Protein AF-A0AAE3FU45-F1 (afdb_monomer_lite)

Radius of gyration: 19.38 Å; chains: 1; bounding box: 46×37×60 Å

InterPro domains:
  IPR023170 Helix-hairpin-helix, base-excision DNA repair, C-terminal [G3DSA:1.10.1670.10] (184-280)

Foldseek 3Di:
DDPDPCLCLVLLVVLVVCCVVCHDPSVPFADQQVVLCVVVVDAAQLLLLLLQLLLLLQAQAPVPSHGAAQDDCLHSSNVSSVCCVPVVLLSFLCSCPVVVCLVVLQVVQVVRPRHHNCSSVLSNQQSVQCCVPPVSGVQSCQQDQDAPDPPDPGSHLALVSSLRSCCVGSRRSCVDLQSVLVSNVSCCPHHHNHPPLLVRFARDAPLLQQLVQVNDDPPDRADRPDPVSSVVSRVVLSVSCVVNVHRRNVSNGSSSRLSVCVVVCSVVVSVVSSVVVVVD

Organism: NCBI:txid2917711

Sequence (280 aa):
MIEDPSELDFLLPEIMEDYNAGAEFFSTHVLPEYVILEDLQLQGRDLALFLTFTCVTNHIHDGTQDSKKTDGPNGLWRICANLWKQHRWTFLPEKLVDEDRKDELVELFGSLELMDHRDPDWWYRNAQTLGTKWDGDPRNLLEAPMIESDTVDDPSYDAPAIEKAVQSNDFPALGGEKIRPLWLRLMHEEVHELRRIEEVHIPVDFHIVGMTNRLHSNGKQFSQYDADDKETLRTFWQLLCQRNELVPVQVDKPLWLLNKYWEDGGRVYVAKKLGDLRKR

pLDDT: mean 93.7, std 7.14, range [60.75, 98.81]

Secondary structure (DSSP, 8-state):
--SSTHHHHHHHHHHHHHHHTT-GGGGG---HHHHHHHHH---HHHHHHHHHHHHHT-SB-TTTSSBPP-SSTTSHHHHHHHHHHH-GGGG-HHHHTTTT-HHHHHHHHHT-TT--TTHHHHHHHHHHHHHHHHTT-HHHHHHS---S-TT-S--TTBHHHHHHHHHTS--TTTTSTTHHHHHHHHHHHHT-PPBTGGGSPP---HHHHHHHHHH--SS----TT-HHHHHHHHHHHHHHHHHTT--HHHHHHHHHHHHHTIIIIIHHHHHHHHHHHTT-

Structure (mmCIF, N/CA/C/O backbone):
data_AF-A0AAE3FU45-F1
#
_entry.id   AF-A0AAE3FU45-F1
#
loop_
_atom_site.group_PDB
_atom_site.id
_atom_site.type_symbol
_atom_site.label_atom_id
_atom_site.label_alt_id
_atom_site.label_comp_id
_atom_site.label_asym_id
_atom_site.label_entity_id
_atom_site.label_seq_id
_atom_site.pdbx_PDB_ins_code
_atom_site.Cartn_x
_atom_site.Cartn_y
_atom_site.Cartn_z
_atom_site.occupancy
_atom_site.B_iso_or_equiv
_atom_site.auth_seq_id
_atom_site.auth_comp_id
_atom_site.auth_asym_id
_atom_site.auth_atom_id
_atom_site.pdbx_PDB_model_num
ATOM 1 N N . MET A 1 1 ? 21.422 2.283 -16.695 1.00 76.12 1 MET A N 1
ATOM 2 C CA . MET A 1 1 ? 20.899 1.520 -17.858 1.00 76.12 1 MET A CA 1
ATOM 3 C C . MET A 1 1 ? 19.845 2.400 -18.523 1.00 76.12 1 MET A C 1
ATOM 5 O O . MET A 1 1 ? 19.608 3.453 -17.957 1.00 76.12 1 MET A O 1
ATOM 9 N N . ILE A 1 2 ? 19.309 2.038 -19.693 1.00 79.69 2 ILE A N 1
ATOM 10 C CA . ILE A 1 2 ? 18.613 2.921 -20.661 1.00 79.69 2 ILE A CA 1
ATOM 11 C C . ILE A 1 2 ? 19.552 3.941 -21.315 1.00 79.69 2 ILE A C 1
ATOM 13 O O . ILE A 1 2 ? 20.249 4.658 -20.619 1.00 79.69 2 ILE A O 1
ATOM 17 N N . GLU A 1 3 ? 19.628 3.997 -22.638 1.00 80.75 3 GLU A N 1
ATOM 18 C CA . GLU A 1 3 ? 20.455 4.966 -23.390 1.00 80.75 3 GLU A CA 1
ATOM 19 C C . GLU A 1 3 ? 19.608 6.059 -24.044 1.00 80.75 3 GLU A C 1
ATOM 21 O O . GLU A 1 3 ? 20.058 7.195 -24.181 1.00 80.75 3 GLU A O 1
ATOM 26 N N . ASP A 1 4 ? 18.363 5.726 -24.374 1.00 82.25 4 ASP A N 1
ATOM 27 C CA . ASP A 1 4 ? 17.370 6.630 -24.938 1.00 82.25 4 ASP A CA 1
ATOM 28 C C . ASP A 1 4 ? 16.106 6.578 -24.060 1.00 82.25 4 ASP A C 1
ATOM 30 O O . ASP A 1 4 ? 15.614 5.482 -23.789 1.00 82.25 4 ASP A O 1
ATOM 34 N N . PRO A 1 5 ? 15.556 7.719 -23.597 1.00 80.69 5 PRO A N 1
ATOM 35 C CA . PRO A 1 5 ? 14.320 7.747 -22.812 1.00 80.69 5 PRO A CA 1
ATOM 36 C C . PRO A 1 5 ? 13.149 6.963 -23.424 1.00 80.69 5 PRO A C 1
ATOM 38 O O . PRO A 1 5 ? 12.315 6.460 -22.674 1.00 80.69 5 PRO A O 1
ATOM 41 N N . SER A 1 6 ? 13.093 6.832 -24.753 1.00 86.38 6 SER A N 1
ATOM 42 C CA . SER A 1 6 ? 12.080 6.034 -25.454 1.00 86.38 6 SER A CA 1
ATOM 43 C C . SER A 1 6 ? 12.206 4.529 -25.207 1.00 86.38 6 SER A C 1
ATOM 45 O O . SER A 1 6 ? 11.209 3.822 -25.301 1.00 86.38 6 SER A O 1
ATOM 47 N N . GLU A 1 7 ? 13.374 4.012 -24.807 1.00 91.75 7 GLU A N 1
ATOM 48 C CA . GLU A 1 7 ? 13.503 2.593 -24.442 1.00 91.75 7 GLU A CA 1
ATOM 49 C C . GLU A 1 7 ? 12.615 2.247 -23.246 1.00 91.75 7 GLU A C 1
ATOM 51 O O . GLU A 1 7 ? 12.134 1.121 -23.150 1.00 91.75 7 GLU A O 1
ATOM 56 N N . LEU A 1 8 ? 12.365 3.208 -22.348 1.00 91.06 8 LEU A N 1
ATOM 57 C CA . LEU A 1 8 ? 11.487 2.988 -21.206 1.00 91.06 8 LEU A CA 1
ATOM 58 C C . LEU A 1 8 ? 10.022 2.810 -21.628 1.00 91.06 8 LEU A C 1
ATOM 60 O O . LEU A 1 8 ? 9.309 2.039 -20.991 1.00 91.06 8 LEU A O 1
ATOM 64 N N . ASP A 1 9 ? 9.597 3.471 -22.709 1.00 91.31 9 ASP A N 1
ATOM 65 C CA . ASP A 1 9 ? 8.241 3.333 -23.256 1.00 91.31 9 ASP A CA 1
ATOM 66 C C . ASP A 1 9 ? 7.974 1.941 -23.809 1.00 91.31 9 ASP A C 1
ATOM 68 O O . ASP A 1 9 ? 6.857 1.453 -23.730 1.00 91.31 9 ASP A O 1
ATOM 72 N N . PHE A 1 10 ? 8.996 1.266 -24.329 1.00 93.06 10 PHE A N 1
ATOM 73 C CA . PHE A 1 10 ? 8.844 -0.111 -24.793 1.00 93.06 10 PHE A CA 1
ATOM 74 C C . PHE A 1 10 ? 9.098 -1.127 -23.684 1.00 93.06 10 PHE A C 1
ATOM 76 O O . PHE A 1 10 ? 8.428 -2.156 -23.614 1.00 93.06 10 PHE A O 1
ATOM 83 N N . LEU A 1 11 ? 10.056 -0.840 -22.802 1.00 95.31 11 LEU A N 1
ATOM 84 C CA . LEU A 1 11 ? 10.421 -1.739 -21.717 1.00 95.31 11 LEU A CA 1
ATOM 85 C C . LEU A 1 11 ? 9.279 -1.897 -20.713 1.00 95.31 11 LEU A C 1
ATOM 87 O O . LEU A 1 11 ? 9.025 -3.009 -20.258 1.00 95.31 11 LEU A O 1
ATOM 91 N N . LEU A 1 12 ? 8.610 -0.805 -20.337 1.00 95.62 12 LEU A N 1
ATOM 92 C CA . LEU A 1 12 ? 7.619 -0.851 -19.268 1.00 95.62 12 LEU A CA 1
ATOM 93 C C . LEU A 1 12 ? 6.399 -1.733 -19.612 1.00 95.62 12 LEU A C 1
ATOM 95 O O . LEU A 1 12 ? 6.061 -2.575 -18.778 1.00 95.62 12 LEU A O 1
ATOM 99 N N . PRO A 1 13 ? 5.779 -1.636 -20.807 1.00 96.69 13 PRO A N 1
ATOM 100 C CA . PRO A 1 13 ? 4.730 -2.566 -21.221 1.00 96.69 13 PRO A CA 1
ATOM 101 C C . PRO A 1 13 ? 5.179 -4.031 -21.230 1.00 96.69 13 PRO A C 1
ATOM 103 O O . PRO A 1 13 ? 4.451 -4.873 -20.716 1.00 96.69 13 PRO A O 1
ATOM 106 N N . GLU A 1 14 ? 6.385 -4.344 -21.724 1.00 96.94 14 GLU A N 1
ATOM 107 C CA . GLU A 1 14 ? 6.901 -5.726 -21.709 1.00 96.94 14 GLU A CA 1
ATOM 108 C C . GLU A 1 14 ? 7.108 -6.247 -20.277 1.00 96.94 14 GLU A C 1
ATOM 110 O O . GLU A 1 14 ? 6.827 -7.408 -19.986 1.00 96.94 14 GLU A O 1
ATOM 115 N N . ILE A 1 15 ? 7.567 -5.390 -19.356 1.00 97.69 15 ILE A N 1
ATOM 116 C CA . ILE A 1 15 ? 7.674 -5.734 -17.931 1.00 97.69 15 ILE A CA 1
ATOM 117 C C . ILE A 1 15 ? 6.299 -6.044 -17.338 1.00 97.69 15 ILE A C 1
ATOM 119 O O . ILE A 1 15 ? 6.163 -7.019 -16.598 1.00 97.69 15 ILE A O 1
ATOM 123 N N . MET A 1 16 ? 5.300 -5.216 -17.639 1.00 97.88 16 MET A N 1
ATOM 124 C CA . MET A 1 16 ? 3.939 -5.403 -17.141 1.00 97.88 16 MET A CA 1
ATOM 125 C C . MET A 1 16 ? 3.286 -6.660 -17.718 1.00 97.88 16 MET A C 1
ATOM 127 O O . MET A 1 16 ? 2.628 -7.388 -16.977 1.00 97.88 16 MET A O 1
ATOM 131 N N . GLU A 1 17 ? 3.486 -6.944 -19.005 1.00 97.56 17 GLU A N 1
ATOM 132 C CA . GLU A 1 17 ? 2.984 -8.156 -19.658 1.00 97.56 17 GLU A CA 1
ATOM 133 C C . GLU A 1 17 ? 3.555 -9.416 -18.995 1.00 97.56 17 GLU A C 1
ATOM 135 O O . GLU A 1 17 ? 2.790 -10.276 -18.554 1.00 97.56 17 GLU A O 1
ATOM 140 N N . ASP A 1 18 ? 4.879 -9.491 -18.832 1.00 97.94 18 ASP A N 1
ATOM 141 C CA . ASP A 1 18 ? 5.531 -10.629 -18.178 1.00 97.94 18 ASP A CA 1
ATOM 142 C C . ASP A 1 18 ? 5.089 -10.783 -16.716 1.00 97.94 18 ASP A C 1
ATOM 144 O O . ASP A 1 18 ? 4.888 -11.906 -16.246 1.00 97.94 18 ASP A O 1
ATOM 148 N N . TYR A 1 19 ? 4.926 -9.672 -15.988 1.00 98.00 19 TYR A N 1
ATOM 149 C CA . TYR A 1 19 ? 4.458 -9.690 -14.603 1.00 98.00 19 TYR A CA 1
ATOM 150 C C . TYR A 1 19 ? 3.037 -10.248 -14.496 1.00 98.00 19 TYR A C 1
ATOM 152 O O . TYR A 1 19 ? 2.796 -11.172 -13.720 1.00 98.00 19 TYR A O 1
ATOM 160 N N . ASN A 1 20 ? 2.114 -9.743 -15.317 1.00 96.19 20 ASN A N 1
ATOM 161 C CA . ASN A 1 20 ? 0.720 -10.186 -15.330 1.00 96.19 20 ASN A CA 1
ATOM 162 C C . ASN A 1 20 ? 0.580 -11.647 -15.780 1.00 96.19 20 ASN A C 1
ATOM 164 O O . ASN A 1 20 ? -0.298 -12.362 -15.300 1.00 96.19 20 ASN A O 1
ATOM 168 N N . ALA A 1 21 ? 1.454 -12.106 -16.678 1.00 97.12 21 ALA A N 1
ATOM 169 C CA . ALA A 1 21 ? 1.495 -13.494 -17.124 1.00 97.12 21 ALA A CA 1
ATOM 170 C C . ALA A 1 21 ? 2.181 -14.445 -16.123 1.00 97.12 21 ALA A C 1
ATOM 172 O O . ALA A 1 21 ? 2.174 -15.658 -16.344 1.00 97.12 21 ALA A O 1
ATOM 173 N N . GLY A 1 22 ? 2.807 -13.928 -15.056 1.00 96.19 22 GLY A N 1
ATOM 174 C CA . GLY A 1 22 ? 3.642 -14.728 -14.156 1.00 96.19 22 GLY A CA 1
ATOM 175 C C . GLY A 1 22 ? 4.806 -15.399 -14.893 1.00 96.19 22 GLY A C 1
ATOM 176 O O . GLY A 1 22 ? 5.148 -16.547 -14.608 1.00 96.19 22 GLY A O 1
ATOM 177 N N . ALA A 1 23 ? 5.376 -14.720 -15.889 1.00 96.62 23 ALA A N 1
ATOM 178 C CA . ALA A 1 23 ? 6.362 -15.264 -16.813 1.00 96.62 23 ALA A CA 1
ATOM 179 C C . ALA A 1 23 ? 7.790 -14.799 -16.489 1.00 96.62 23 ALA A C 1
ATOM 181 O O . ALA A 1 23 ? 8.024 -13.890 -15.691 1.00 96.62 23 ALA A O 1
ATOM 182 N N . GLU A 1 24 ? 8.769 -15.453 -17.121 1.00 95.06 24 GLU A N 1
ATOM 183 C CA . GLU A 1 24 ? 10.196 -15.140 -16.995 1.00 95.06 24 GLU A CA 1
ATOM 184 C C . GLU A 1 24 ? 10.641 -14.962 -15.526 1.00 95.06 24 GLU A C 1
ATOM 186 O O . GLU A 1 24 ? 10.507 -15.879 -14.714 1.00 95.06 24 GLU A O 1
ATOM 191 N N . PHE A 1 25 ? 11.170 -13.785 -15.180 1.00 96.81 25 PHE A N 1
ATOM 192 C CA . PHE A 1 25 ? 11.651 -13.444 -13.844 1.00 96.81 25 PHE A CA 1
ATOM 193 C C . PHE A 1 25 ? 10.536 -13.479 -12.787 1.00 96.81 25 PHE A C 1
ATOM 195 O O . PHE A 1 25 ? 10.791 -13.856 -11.643 1.00 96.81 25 PHE A O 1
ATOM 202 N N . PHE A 1 26 ? 9.302 -13.140 -13.160 1.00 97.75 26 PHE A N 1
ATOM 203 C CA . PHE A 1 26 ? 8.172 -13.056 -12.234 1.00 97.75 26 PHE A CA 1
ATOM 204 C C . PHE A 1 26 ? 7.553 -14.421 -11.908 1.00 97.75 26 PHE A C 1
ATOM 206 O O . PHE A 1 26 ? 6.854 -14.544 -10.909 1.00 97.75 26 PHE A O 1
ATOM 213 N N . SER A 1 27 ? 7.884 -15.472 -12.666 1.00 96.06 27 SER A N 1
ATOM 214 C CA . SER A 1 27 ? 7.410 -16.842 -12.397 1.00 96.06 27 SER A CA 1
ATOM 215 C C . SER A 1 27 ? 7.896 -17.429 -11.065 1.00 96.06 27 SER A C 1
ATOM 217 O O . SER A 1 27 ? 7.301 -18.372 -10.545 1.00 96.06 27 SER A O 1
ATOM 219 N N . THR A 1 28 ? 8.978 -16.885 -10.500 1.00 93.38 28 THR A N 1
ATOM 220 C CA . THR A 1 28 ? 9.583 -17.371 -9.249 1.00 93.38 28 THR A CA 1
ATOM 221 C C . THR A 1 28 ? 9.667 -16.308 -8.157 1.00 93.38 28 THR A C 1
ATOM 223 O O . THR A 1 28 ? 10.209 -16.585 -7.088 1.00 93.38 28 THR A O 1
ATOM 226 N N . HIS A 1 29 ? 9.174 -15.094 -8.407 1.00 95.19 29 HIS A N 1
ATOM 227 C CA . HIS A 1 29 ? 9.276 -13.971 -7.476 1.00 95.19 29 HIS A CA 1
ATOM 228 C C . HIS A 1 29 ? 7.896 -13.370 -7.232 1.00 95.19 29 HIS A C 1
ATOM 230 O O . HIS A 1 29 ? 7.281 -12.815 -8.135 1.00 95.19 29 HIS A O 1
ATOM 236 N N . VAL A 1 30 ? 7.436 -13.458 -5.986 1.00 94.31 30 VAL A N 1
ATOM 237 C CA . VAL A 1 30 ? 6.103 -13.013 -5.566 1.00 94.31 30 VAL A CA 1
ATOM 238 C C . VAL A 1 30 ? 6.245 -11.976 -4.455 1.00 94.31 30 VAL A C 1
ATOM 240 O O . VAL A 1 30 ? 7.178 -12.032 -3.647 1.00 94.31 30 VAL A O 1
ATOM 243 N N . LEU A 1 31 ? 5.335 -11.003 -4.426 1.00 95.62 31 LEU A N 1
ATOM 244 C CA . LEU A 1 31 ? 5.287 -10.007 -3.360 1.00 95.62 31 LEU A CA 1
ATOM 245 C C . LEU A 1 31 ? 4.850 -10.645 -2.029 1.00 95.62 31 LEU A C 1
ATOM 247 O O . LEU A 1 31 ? 4.006 -11.545 -2.024 1.00 95.62 31 LEU A O 1
ATOM 251 N N . PRO A 1 32 ? 5.416 -10.203 -0.892 1.00 95.31 32 PRO A N 1
ATOM 252 C CA . PRO A 1 32 ? 5.180 -10.842 0.399 1.00 95.31 32 PRO A CA 1
ATOM 253 C C . PRO A 1 32 ? 3.717 -10.778 0.852 1.00 95.31 32 PRO A C 1
ATOM 255 O O . PRO A 1 32 ? 3.270 -11.712 1.517 1.00 95.31 32 PRO A O 1
ATOM 258 N N . GLU A 1 33 ? 2.971 -9.734 0.480 1.00 96.00 33 GLU A N 1
ATOM 259 C CA . GLU A 1 33 ? 1.532 -9.639 0.738 1.00 96.00 33 GLU A CA 1
ATOM 260 C C . GLU A 1 33 ? 0.760 -10.839 0.181 1.00 96.00 33 GLU A C 1
ATOM 262 O O . GLU A 1 33 ? 0.060 -11.508 0.936 1.00 96.00 33 GLU A O 1
ATOM 267 N N . TYR A 1 34 ? 0.932 -11.175 -1.099 1.00 96.38 34 TYR A N 1
ATOM 268 C CA . TYR A 1 34 ? 0.117 -12.200 -1.756 1.00 96.38 34 TYR A CA 1
ATOM 269 C C . TYR A 1 34 ? 0.413 -13.606 -1.246 1.00 96.38 34 TYR A C 1
ATOM 271 O O . TYR A 1 34 ? -0.504 -14.412 -1.142 1.00 96.38 34 TYR A O 1
ATOM 279 N N . VAL A 1 35 ? 1.655 -13.880 -0.830 1.00 96.00 35 VAL A N 1
ATOM 280 C CA . VAL A 1 35 ? 1.995 -15.146 -0.155 1.00 96.00 35 VAL A CA 1
ATOM 281 C C . VAL A 1 35 ? 1.160 -15.313 1.118 1.00 96.00 35 VAL A C 1
ATOM 283 O O . VAL A 1 35 ? 0.672 -16.398 1.420 1.00 96.00 35 VAL A O 1
ATOM 286 N N . ILE A 1 36 ? 0.978 -14.233 1.881 1.00 97.56 36 ILE A N 1
ATOM 287 C CA . ILE A 1 36 ? 0.195 -14.268 3.117 1.00 97.56 36 ILE A CA 1
ATOM 288 C C . ILE A 1 36 ? -1.308 -14.300 2.848 1.00 97.56 36 ILE A C 1
ATOM 290 O O . ILE A 1 36 ? -2.033 -14.982 3.573 1.00 97.56 36 ILE A O 1
ATOM 294 N N . LEU A 1 37 ? -1.788 -13.584 1.834 1.00 97.12 37 LEU A N 1
ATOM 295 C CA . LEU A 1 37 ? -3.202 -13.610 1.467 1.00 97.12 37 LEU A CA 1
ATOM 296 C C . LEU A 1 37 ? -3.631 -15.001 0.988 1.00 97.12 37 LEU A C 1
ATOM 298 O O . LEU A 1 37 ? -4.667 -15.497 1.436 1.00 97.12 37 LEU A O 1
ATOM 302 N N . GLU A 1 38 ? -2.799 -15.669 0.184 1.00 96.25 38 GLU A N 1
ATOM 303 C CA . GLU A 1 38 ? -3.018 -17.057 -0.235 1.00 96.25 38 GLU A CA 1
ATOM 304 C C . GLU A 1 38 ? -3.031 -18.017 0.968 1.00 96.25 38 GLU A C 1
ATOM 306 O O . GLU A 1 38 ? -3.921 -18.862 1.071 1.00 96.25 38 GLU A O 1
ATOM 311 N N . ASP A 1 39 ? -2.111 -17.837 1.924 1.00 96.44 39 ASP A N 1
ATOM 312 C CA . ASP A 1 39 ? -2.041 -18.638 3.156 1.00 96.44 39 ASP A CA 1
ATOM 313 C C . ASP A 1 39 ? -3.274 -18.470 4.068 1.00 96.44 39 ASP A C 1
ATOM 315 O O . ASP A 1 39 ? -3.649 -19.403 4.787 1.00 96.44 39 ASP A O 1
ATOM 319 N N . LEU A 1 40 ? -3.848 -17.263 4.147 1.00 97.44 40 LEU A N 1
ATOM 320 C CA . LEU A 1 40 ? -4.938 -16.946 5.077 1.00 97.44 40 LEU A CA 1
ATOM 321 C C . LEU A 1 40 ? -6.332 -17.152 4.477 1.00 97.44 40 LEU A C 1
ATOM 323 O O . LEU A 1 40 ? -7.264 -17.410 5.240 1.00 97.44 40 LEU A O 1
ATOM 327 N N . GLN A 1 41 ? -6.480 -17.020 3.155 1.00 97.19 41 GLN A N 1
ATOM 328 C CA . GLN A 1 41 ? -7.752 -17.149 2.430 1.00 97.19 41 GLN A CA 1
ATOM 329 C C . GLN A 1 41 ? -8.891 -16.298 3.028 1.00 97.19 41 GLN A C 1
ATOM 331 O O . GLN A 1 41 ? -10.045 -16.728 3.091 1.00 97.19 41 GLN A O 1
ATOM 336 N N . LEU A 1 42 ? -8.568 -15.092 3.512 1.00 97.88 42 LEU A N 1
ATOM 337 C CA . LEU A 1 42 ? -9.562 -14.171 4.072 1.00 97.88 42 LEU A CA 1
ATOM 338 C C . LEU A 1 42 ? -10.470 -13.628 2.970 1.00 97.88 42 LEU A C 1
ATOM 340 O O . LEU A 1 42 ? -10.062 -13.504 1.821 1.00 97.88 42 LEU A O 1
ATOM 344 N N . GLN A 1 43 ? -11.698 -13.258 3.333 1.00 97.94 43 GLN A N 1
ATOM 345 C CA . GLN A 1 43 ? -12.669 -12.658 2.416 1.00 97.94 43 GLN A CA 1
ATOM 346 C C . GLN A 1 43 ? -13.488 -11.570 3.119 1.00 97.94 43 GLN A C 1
ATOM 348 O O . GLN A 1 43 ? -13.575 -11.528 4.349 1.00 97.94 43 GLN A O 1
ATOM 353 N N . GLY A 1 44 ? -14.124 -10.698 2.333 1.00 98.12 44 GLY A N 1
ATOM 354 C CA . GLY A 1 44 ? -15.062 -9.693 2.834 1.00 98.12 44 GLY A CA 1
ATOM 355 C C . GLY A 1 44 ? -14.445 -8.760 3.880 1.00 98.12 44 GLY A C 1
ATOM 356 O O . GLY A 1 44 ? -13.358 -8.222 3.679 1.00 98.12 44 GLY A O 1
ATOM 357 N N . ARG A 1 45 ? -15.152 -8.564 5.002 1.00 98.38 45 ARG A N 1
ATOM 358 C CA . ARG A 1 45 ? -14.725 -7.676 6.100 1.00 98.38 45 ARG A CA 1
ATOM 359 C C . ARG A 1 45 ? -13.353 -8.057 6.645 1.00 98.38 45 ARG A C 1
ATOM 361 O O . ARG A 1 45 ? -12.532 -7.188 6.908 1.00 98.38 45 ARG A O 1
ATOM 368 N N . ASP A 1 46 ? -13.106 -9.353 6.794 1.00 98.69 46 ASP A N 1
ATOM 369 C CA . ASP A 1 46 ? -11.888 -9.859 7.417 1.00 98.69 46 ASP A CA 1
ATOM 370 C C . ASP A 1 46 ? -10.650 -9.529 6.587 1.00 98.69 46 ASP A C 1
ATOM 372 O O . ASP A 1 46 ? -9.651 -9.052 7.122 1.00 98.69 46 ASP A O 1
ATOM 376 N N . LEU A 1 47 ? -10.747 -9.718 5.271 1.00 98.81 47 LEU A N 1
ATOM 377 C CA . LEU A 1 47 ? -9.695 -9.346 4.331 1.00 98.81 47 LEU A CA 1
ATOM 378 C C . LEU A 1 47 ? -9.446 -7.834 4.343 1.00 98.81 47 LEU A C 1
ATOM 380 O O . LEU A 1 47 ? -8.305 -7.397 4.479 1.00 98.81 47 LEU A O 1
ATOM 384 N N . ALA A 1 48 ? -10.516 -7.038 4.275 1.00 98.81 48 ALA A N 1
ATOM 385 C CA . ALA A 1 48 ? -10.429 -5.582 4.289 1.00 98.81 48 ALA A CA 1
ATOM 386 C C . ALA A 1 48 ? -9.762 -5.049 5.570 1.00 98.81 48 ALA A C 1
ATOM 388 O O . ALA A 1 48 ? -8.887 -4.183 5.500 1.00 98.81 48 ALA A O 1
ATOM 389 N N . LEU A 1 49 ? -10.121 -5.587 6.740 1.00 98.81 49 LEU A N 1
ATOM 390 C CA . LEU A 1 49 ? -9.500 -5.233 8.020 1.00 98.81 49 LEU A CA 1
ATOM 391 C C . LEU A 1 49 ? -8.033 -5.654 8.074 1.00 98.81 49 LEU A C 1
ATOM 393 O O . LEU A 1 49 ? -7.178 -4.852 8.455 1.00 98.81 49 LEU A O 1
ATOM 397 N N . PHE A 1 50 ? -7.732 -6.887 7.664 1.00 98.81 50 PHE A N 1
ATOM 398 C CA . PHE A 1 50 ? -6.366 -7.398 7.641 1.00 98.81 50 PHE A CA 1
ATOM 399 C C . PHE A 1 50 ? -5.444 -6.515 6.795 1.00 98.81 50 PHE A C 1
ATOM 401 O O . PHE A 1 50 ? -4.390 -6.090 7.277 1.00 98.81 50 PHE A O 1
ATOM 408 N N . LEU A 1 51 ? -5.855 -6.190 5.567 1.00 98.69 51 LEU A N 1
ATOM 409 C CA . LEU A 1 51 ? -5.099 -5.322 4.661 1.00 98.69 51 LEU A CA 1
ATOM 410 C C . LEU A 1 51 ? -4.925 -3.918 5.237 1.00 98.69 51 LEU A C 1
ATOM 412 O O . LEU A 1 51 ? -3.810 -3.395 5.254 1.00 98.69 51 LEU A O 1
ATOM 416 N N . THR A 1 52 ? -6.007 -3.335 5.754 1.00 98.62 52 THR A N 1
ATOM 417 C CA . THR A 1 52 ? -6.008 -1.978 6.314 1.00 98.62 52 THR A CA 1
ATOM 418 C C . THR A 1 52 ? -4.995 -1.849 7.443 1.00 98.62 52 THR A C 1
ATOM 420 O O . THR A 1 52 ? -4.086 -1.024 7.367 1.00 98.62 52 THR A O 1
ATOM 423 N N . PHE A 1 53 ? -5.079 -2.707 8.458 1.00 98.38 53 PHE A N 1
ATOM 424 C CA . PHE A 1 53 ? -4.189 -2.606 9.610 1.00 98.38 53 PHE A CA 1
ATOM 425 C C . PHE A 1 53 ? -2.758 -3.077 9.329 1.00 98.38 53 PHE A C 1
ATOM 427 O O . PHE A 1 53 ? -1.807 -2.519 9.878 1.00 98.38 53 PHE A O 1
ATOM 434 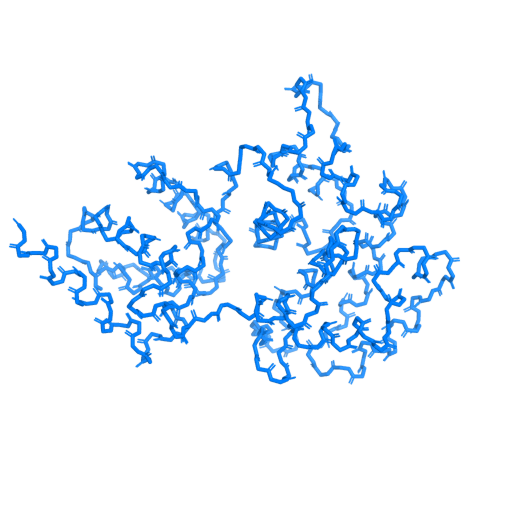N N . THR A 1 54 ? -2.562 -4.041 8.427 1.00 97.81 54 THR A N 1
ATOM 435 C CA . THR A 1 54 ? -1.200 -4.418 8.015 1.00 97.81 54 THR A CA 1
ATOM 436 C C . THR A 1 54 ? -0.509 -3.264 7.279 1.00 97.81 54 THR A C 1
ATOM 438 O O . THR A 1 54 ? 0.671 -3.005 7.511 1.00 97.81 54 THR A O 1
ATOM 441 N N . CYS A 1 55 ? -1.239 -2.495 6.462 1.00 96.94 55 CYS A N 1
ATOM 442 C CA . CYS A 1 55 ? -0.688 -1.315 5.791 1.00 96.94 55 CYS A CA 1
ATOM 443 C C . CYS A 1 55 ? -0.304 -0.195 6.767 1.00 96.94 55 CYS A C 1
ATOM 445 O O . CYS A 1 55 ? 0.733 0.437 6.560 1.00 96.94 55 CYS A O 1
ATOM 447 N N . VAL A 1 56 ? -1.079 0.022 7.841 1.00 94.88 56 VAL A N 1
ATOM 448 C CA . VAL A 1 56 ? -0.800 1.052 8.868 1.00 94.88 56 VAL A CA 1
ATOM 449 C C . VAL A 1 56 ? 0.629 0.952 9.401 1.00 94.88 56 VAL A C 1
ATOM 451 O O . VAL A 1 56 ? 1.261 1.972 9.641 1.00 94.88 56 VAL A O 1
ATOM 454 N N . THR A 1 57 ? 1.161 -0.260 9.529 1.00 91.12 57 THR A N 1
ATOM 455 C CA . THR A 1 57 ? 2.477 -0.516 10.133 1.00 91.12 57 THR A CA 1
ATOM 456 C C . THR A 1 57 ? 3.610 -0.623 9.107 1.00 91.12 57 THR A C 1
ATOM 458 O O . THR A 1 57 ? 4.765 -0.814 9.488 1.00 91.12 57 THR A O 1
ATOM 461 N N . ASN A 1 58 ? 3.333 -0.453 7.806 1.00 91.19 58 ASN A N 1
ATOM 462 C CA . ASN A 1 58 ? 4.303 -0.589 6.707 1.00 91.19 58 ASN A CA 1
ATOM 463 C C . ASN A 1 58 ? 5.146 0.683 6.456 1.00 91.19 58 ASN A C 1
ATOM 465 O O . ASN A 1 58 ? 5.345 1.146 5.324 1.00 91.19 58 ASN A O 1
ATOM 469 N N . HIS A 1 59 ? 5.659 1.272 7.530 1.00 85.50 59 HIS A N 1
ATOM 470 C CA . HIS A 1 59 ? 6.474 2.485 7.508 1.00 85.50 59 HIS A CA 1
ATOM 471 C C . HIS A 1 59 ? 7.922 2.231 7.950 1.00 85.50 59 HIS A C 1
ATOM 473 O O . HIS A 1 59 ? 8.336 1.108 8.237 1.00 85.50 59 HIS A O 1
ATOM 479 N N . ILE A 1 60 ? 8.716 3.303 7.957 1.00 81.25 60 ILE A N 1
ATOM 480 C CA . ILE A 1 60 ? 10.094 3.303 8.458 1.00 81.25 60 ILE A CA 1
ATOM 481 C C . ILE A 1 60 ? 10.084 3.020 9.964 1.00 81.25 60 ILE A C 1
ATOM 483 O O . ILE A 1 60 ? 9.215 3.518 10.681 1.00 81.25 60 ILE A O 1
ATOM 487 N N . HIS A 1 61 ? 11.040 2.219 10.428 1.00 76.31 61 HIS A N 1
ATOM 488 C CA . HIS A 1 61 ? 11.226 1.899 11.836 1.00 76.31 61 HIS A CA 1
ATOM 489 C C . HIS A 1 61 ? 11.967 3.039 12.547 1.00 76.31 61 HIS A C 1
ATOM 491 O O . HIS A 1 61 ? 13.094 3.380 12.182 1.00 76.31 61 HIS A O 1
ATOM 497 N N . ASP A 1 62 ? 11.376 3.609 13.597 1.00 71.50 62 ASP A N 1
ATOM 498 C CA . ASP A 1 62 ? 11.940 4.800 14.255 1.00 71.50 62 ASP A CA 1
ATOM 499 C C . ASP A 1 62 ? 13.337 4.605 14.839 1.00 71.50 62 ASP A C 1
ATOM 501 O O . ASP A 1 62 ? 14.177 5.503 14.760 1.00 71.50 62 ASP A O 1
ATOM 505 N N . GLY A 1 63 ? 13.604 3.426 15.403 1.00 65.44 63 GLY A N 1
ATOM 506 C CA . GLY A 1 63 ? 14.882 3.138 16.054 1.00 65.44 63 GLY A CA 1
ATOM 507 C C . GLY A 1 63 ? 16.061 2.974 15.091 1.00 65.44 63 GLY A C 1
ATOM 508 O O . GLY A 1 63 ? 17.199 3.178 15.501 1.00 65.44 63 GLY A O 1
ATOM 509 N N . THR A 1 64 ? 15.808 2.614 13.829 1.00 72.75 64 THR A N 1
ATOM 510 C CA . THR A 1 64 ? 16.866 2.306 12.848 1.00 72.75 64 THR A CA 1
ATOM 511 C C . THR A 1 64 ? 16.886 3.278 11.677 1.00 72.75 64 THR A C 1
ATOM 513 O O . THR A 1 64 ? 17.907 3.385 11.011 1.00 72.75 64 THR A O 1
ATOM 516 N N . GLN A 1 65 ? 15.785 4.000 11.433 1.00 75.19 65 GLN A N 1
ATOM 517 C CA . GLN A 1 65 ? 15.555 4.803 10.225 1.00 75.19 65 GLN A CA 1
ATOM 518 C C . GLN A 1 65 ? 15.548 3.977 8.924 1.00 75.19 65 GLN A C 1
ATOM 520 O O . GLN A 1 65 ? 15.507 4.535 7.825 1.00 75.19 65 GLN A O 1
ATOM 525 N N . ASP A 1 66 ? 15.500 2.649 9.051 1.00 78.19 66 ASP A N 1
ATOM 526 C CA . ASP A 1 66 ? 15.369 1.712 7.943 1.00 78.19 66 ASP A CA 1
ATOM 527 C C . ASP A 1 66 ? 13.902 1.339 7.715 1.00 78.19 66 ASP A C 1
ATOM 529 O O . ASP A 1 66 ? 13.068 1.357 8.625 1.00 78.19 66 ASP A O 1
ATOM 533 N N . SER A 1 67 ? 13.570 0.959 6.481 1.00 80.56 67 SER A N 1
ATOM 534 C CA . SER A 1 67 ? 12.256 0.376 6.200 1.00 80.56 67 SER A CA 1
ATOM 535 C C . SER A 1 67 ? 12.097 -0.943 6.953 1.00 80.56 67 SER A C 1
ATOM 537 O O . SER A 1 67 ? 13.001 -1.782 6.935 1.00 80.56 67 SER A O 1
ATOM 539 N N . LYS A 1 68 ? 10.935 -1.154 7.582 1.00 89.00 68 LYS A N 1
ATOM 540 C CA . LYS A 1 68 ? 10.612 -2.445 8.193 1.00 89.00 68 LYS A CA 1
ATOM 541 C C . LYS A 1 68 ? 10.715 -3.553 7.152 1.00 89.00 68 LYS A C 1
ATOM 543 O O . LYS A 1 68 ? 10.246 -3.417 6.020 1.00 89.00 68 LYS A O 1
ATOM 548 N N . LYS A 1 69 ? 11.311 -4.675 7.550 1.00 90.38 69 LYS A N 1
ATOM 549 C CA . LYS A 1 69 ? 11.379 -5.861 6.702 1.00 90.38 69 LYS A CA 1
ATOM 550 C C . LYS A 1 69 ? 9.963 -6.364 6.426 1.00 90.38 69 LYS A C 1
ATOM 552 O O . LYS A 1 69 ? 9.233 -6.690 7.358 1.00 90.38 69 LYS A O 1
ATOM 557 N N . THR A 1 70 ? 9.577 -6.455 5.157 1.00 91.44 70 THR A N 1
ATOM 558 C CA . THR A 1 70 ? 8.219 -6.870 4.775 1.00 91.44 70 THR A CA 1
ATOM 559 C C . THR A 1 70 ? 8.074 -8.384 4.618 1.00 91.44 70 THR A C 1
ATOM 561 O O . THR A 1 70 ? 6.971 -8.904 4.756 1.00 91.44 70 THR A O 1
ATOM 564 N N . ASP A 1 71 ? 9.168 -9.112 4.385 1.00 90.38 71 ASP A N 1
ATOM 565 C CA . ASP A 1 71 ? 9.159 -10.515 3.970 1.00 90.38 71 ASP A CA 1
ATOM 566 C C . ASP A 1 71 ? 9.893 -11.481 4.921 1.00 90.38 71 ASP A C 1
ATOM 568 O O . ASP A 1 71 ? 10.622 -11.103 5.842 1.00 90.38 71 ASP A O 1
ATOM 572 N N . GLY A 1 72 ? 9.720 -12.779 4.666 1.00 91.38 72 GLY A N 1
ATOM 573 C CA . GLY A 1 72 ? 10.333 -13.849 5.451 1.00 91.38 72 GLY A CA 1
ATOM 574 C C . GLY A 1 72 ? 9.608 -14.143 6.775 1.00 91.38 72 GLY A C 1
ATOM 575 O O . GLY A 1 72 ? 8.535 -13.601 7.040 1.00 91.38 72 GLY A O 1
ATOM 576 N N . PRO A 1 73 ? 10.173 -15.026 7.621 1.00 90.94 73 PRO A N 1
ATOM 577 C CA . PRO A 1 73 ? 9.497 -15.522 8.825 1.00 90.94 73 PRO A CA 1
ATOM 578 C C . PRO A 1 73 ? 9.235 -14.437 9.879 1.00 90.94 73 PRO A C 1
ATOM 580 O O . PRO A 1 73 ? 8.243 -14.520 10.596 1.00 90.94 73 PRO A O 1
ATOM 583 N N . ASN A 1 74 ? 10.086 -13.408 9.919 1.00 91.50 74 ASN A N 1
ATOM 584 C CA . ASN A 1 74 ? 9.973 -12.259 10.824 1.00 91.50 74 ASN A CA 1
ATOM 585 C C . ASN A 1 74 ? 9.586 -10.972 10.068 1.00 91.50 74 ASN A C 1
ATOM 587 O O . ASN A 1 74 ? 9.800 -9.873 10.570 1.00 91.50 74 ASN A O 1
ATOM 591 N N . GLY A 1 75 ? 9.105 -11.099 8.828 1.00 94.56 75 GLY A N 1
ATOM 592 C CA . GLY A 1 75 ? 8.651 -9.963 8.031 1.00 94.56 75 GLY A CA 1
ATOM 593 C C . GLY A 1 75 ? 7.268 -9.489 8.453 1.00 94.56 75 GLY A C 1
ATOM 594 O O . GLY A 1 75 ? 6.474 -10.267 8.988 1.00 94.56 75 GLY A O 1
ATOM 595 N N . LEU A 1 76 ? 6.970 -8.225 8.157 1.00 96.00 76 LEU A N 1
ATOM 596 C CA . LEU A 1 76 ? 5.732 -7.551 8.542 1.00 96.00 76 LEU A CA 1
ATOM 597 C C . LEU A 1 76 ? 4.483 -8.377 8.245 1.00 96.00 76 LEU A C 1
ATOM 599 O O . LEU A 1 76 ? 3.701 -8.660 9.148 1.00 96.00 76 LEU A O 1
ATOM 603 N N . TRP A 1 77 ? 4.334 -8.830 7.000 1.00 97.31 77 TRP A N 1
ATOM 604 C CA . TRP A 1 77 ? 3.150 -9.571 6.574 1.00 97.31 77 TRP A CA 1
ATOM 605 C C . TRP A 1 77 ? 2.974 -10.881 7.352 1.00 97.31 77 TRP A C 1
ATOM 607 O O . TRP A 1 77 ? 1.859 -11.231 7.738 1.00 97.31 77 TRP A O 1
ATOM 617 N N . ARG A 1 78 ? 4.071 -11.588 7.662 1.00 97.56 78 ARG A N 1
ATOM 618 C CA . ARG A 1 78 ? 4.025 -12.823 8.460 1.00 97.56 78 ARG A CA 1
ATOM 619 C C . ARG A 1 78 ? 3.704 -12.538 9.929 1.00 97.56 78 ARG A C 1
ATOM 621 O O . ARG A 1 78 ? 2.934 -13.290 10.526 1.00 97.56 78 ARG A O 1
ATOM 628 N N . ILE A 1 79 ? 4.245 -11.461 10.500 1.00 97.19 79 ILE A N 1
ATOM 629 C CA . ILE A 1 79 ? 3.917 -11.025 11.866 1.00 97.19 79 ILE A CA 1
ATOM 630 C C . ILE A 1 79 ? 2.432 -10.664 11.963 1.00 97.19 79 ILE A C 1
ATOM 632 O O . ILE A 1 79 ? 1.741 -11.184 12.839 1.00 97.19 79 ILE A O 1
ATOM 636 N N . CYS A 1 80 ? 1.909 -9.865 11.032 1.00 97.94 80 CYS A N 1
ATOM 637 C CA . CYS A 1 80 ? 0.490 -9.516 10.987 1.00 97.94 80 CYS A CA 1
ATOM 638 C C . CYS A 1 80 ? -0.400 -10.749 10.779 1.00 97.94 80 CYS A C 1
ATOM 640 O O . CYS A 1 80 ? -1.432 -10.864 11.434 1.00 97.94 80 CYS A O 1
ATOM 642 N N . ALA A 1 81 ? 0.013 -11.724 9.962 1.00 98.31 81 ALA A N 1
ATOM 643 C CA . ALA A 1 81 ? -0.705 -12.995 9.822 1.00 98.31 81 ALA A CA 1
ATOM 644 C C . ALA A 1 81 ? -0.770 -13.788 11.138 1.00 98.31 81 ALA A C 1
ATOM 646 O O . ALA A 1 81 ? -1.796 -14.391 11.460 1.00 98.31 81 ALA A O 1
ATOM 647 N N . ASN A 1 82 ? 0.315 -13.796 11.915 1.00 97.94 82 ASN A N 1
ATOM 648 C CA . ASN A 1 82 ? 0.343 -14.450 13.222 1.00 97.94 82 ASN A CA 1
ATOM 649 C C . ASN A 1 82 ? -0.538 -13.710 14.234 1.00 97.94 82 ASN A C 1
ATOM 651 O O . ASN A 1 82 ? -1.306 -14.357 14.946 1.00 97.94 82 ASN A O 1
ATOM 655 N N . LEU A 1 83 ? -0.493 -12.374 14.243 1.00 98.19 83 LEU A N 1
ATOM 656 C CA . LEU A 1 83 ? -1.397 -11.541 15.037 1.00 98.19 83 LEU A CA 1
ATOM 657 C C . LEU A 1 83 ? -2.858 -11.803 14.674 1.00 98.19 83 LEU A C 1
ATOM 659 O O . LEU A 1 83 ? -3.675 -11.992 15.566 1.00 98.19 83 LEU A O 1
ATOM 663 N N . TRP A 1 84 ? -3.186 -11.905 13.387 1.00 98.31 84 TRP A N 1
ATOM 664 C CA . TRP A 1 84 ? -4.539 -12.228 12.939 1.00 98.31 84 TRP A CA 1
ATOM 665 C C . TRP A 1 84 ? -5.018 -13.574 13.501 1.00 98.31 84 TRP A C 1
ATOM 667 O O . TRP A 1 84 ? -6.135 -13.681 14.005 1.00 98.31 84 TRP A O 1
ATOM 677 N N . LYS A 1 85 ? -4.159 -14.601 13.471 1.00 98.19 85 LYS A N 1
ATOM 678 C CA . LYS A 1 85 ? -4.488 -15.949 13.965 1.00 98.19 85 LYS A CA 1
ATOM 679 C C . LYS A 1 85 ? -4.602 -16.028 15.490 1.00 98.19 85 LYS A C 1
ATOM 681 O O . LYS A 1 85 ? -5.448 -16.763 15.989 1.00 98.19 85 LYS A O 1
ATOM 686 N N . GLN A 1 86 ? -3.739 -15.327 16.225 1.00 98.12 86 GLN A N 1
ATOM 687 C CA . GLN A 1 86 ? -3.581 -15.500 17.679 1.00 98.12 86 GLN A CA 1
ATOM 688 C C . GLN A 1 86 ? -4.264 -14.397 18.498 1.00 98.12 86 GLN A C 1
ATOM 690 O O . GLN A 1 86 ? -4.726 -14.636 19.611 1.00 98.12 86 GLN A O 1
ATOM 695 N N . HIS A 1 87 ? -4.365 -13.198 17.932 1.00 98.06 87 HIS A N 1
ATOM 696 C CA . HIS A 1 87 ? -4.841 -11.983 18.585 1.00 98.06 87 HIS A CA 1
ATOM 697 C C . HIS A 1 87 ? -5.814 -11.218 17.677 1.00 98.06 87 HIS A C 1
ATOM 699 O O . HIS A 1 87 ? -5.758 -9.998 17.596 1.00 98.06 87 HIS A O 1
ATOM 705 N N . ARG A 1 88 ? -6.745 -11.925 17.012 1.00 97.62 88 ARG A N 1
ATOM 706 C CA . ARG A 1 88 ? -7.701 -11.353 16.035 1.00 97.62 88 ARG A CA 1
ATOM 707 C C . ARG A 1 88 ? -8.409 -10.080 16.508 1.00 97.62 88 ARG A C 1
ATOM 709 O O . ARG A 1 88 ? -8.743 -9.230 15.694 1.00 97.62 88 ARG A O 1
ATOM 716 N N . TRP A 1 89 ? -8.630 -9.945 17.816 1.00 98.19 89 TRP A N 1
ATOM 717 C CA . TRP A 1 89 ? -9.242 -8.766 18.427 1.00 98.19 89 TRP A CA 1
ATOM 718 C C . TRP A 1 89 ? -8.517 -7.454 18.096 1.00 98.19 89 TRP A C 1
ATOM 720 O O . TRP A 1 89 ? -9.176 -6.422 18.060 1.00 98.19 89 TRP A O 1
ATOM 730 N N . THR A 1 90 ? -7.211 -7.474 17.804 1.00 98.25 90 THR A N 1
ATOM 731 C CA . THR A 1 90 ? -6.473 -6.257 17.434 1.00 98.25 90 THR A CA 1
ATOM 732 C C . THR A 1 90 ? -6.964 -5.673 16.113 1.00 98.25 90 THR A C 1
ATOM 734 O O . THR A 1 90 ? -6.892 -4.468 15.919 1.00 98.25 90 THR A O 1
ATOM 737 N N . PHE A 1 91 ? -7.504 -6.492 15.210 1.00 98.56 91 PHE A N 1
ATOM 738 C CA . PHE A 1 91 ? -7.991 -6.058 13.899 1.00 98.56 91 PHE A CA 1
ATOM 739 C C . PHE A 1 91 ? -9.473 -5.677 13.891 1.00 98.56 91 PHE A C 1
ATOM 741 O O . PHE A 1 91 ? -9.979 -5.277 12.849 1.00 98.56 91 PHE A O 1
ATOM 748 N N . LEU A 1 92 ? -10.190 -5.840 15.003 1.00 98.44 92 LEU A N 1
ATOM 749 C CA . LEU A 1 92 ? -11.627 -5.588 15.087 1.00 98.44 92 LEU A CA 1
ATOM 750 C C . LEU A 1 92 ? -11.853 -4.268 15.833 1.00 98.44 92 LEU A C 1
ATOM 752 O O . LEU A 1 92 ? -11.648 -4.244 17.050 1.00 98.44 92 LEU A O 1
ATOM 756 N N . PRO A 1 93 ? -12.266 -3.178 15.158 1.00 98.19 93 PRO A N 1
ATOM 757 C CA . PRO A 1 93 ? -12.465 -1.883 15.803 1.00 98.19 93 PRO A CA 1
ATOM 758 C C . PRO A 1 93 ? -13.355 -1.939 17.045 1.00 98.19 93 PRO A C 1
ATOM 760 O O . PRO A 1 93 ? -12.990 -1.382 18.076 1.00 98.19 93 PRO A O 1
ATOM 763 N N . GLU A 1 94 ? -14.441 -2.706 16.991 1.00 96.94 94 GLU A N 1
ATOM 764 C CA . GLU A 1 94 ? -15.372 -2.915 18.102 1.00 96.94 94 GLU A CA 1
ATOM 765 C C . GLU A 1 94 ? -14.735 -3.636 19.301 1.00 96.94 94 GLU A C 1
ATOM 767 O O . GLU A 1 94 ? -15.147 -3.459 20.440 1.00 96.94 94 GLU A O 1
ATOM 772 N N . LYS A 1 95 ? -13.709 -4.466 19.079 1.00 97.75 95 LYS A N 1
ATOM 773 C CA . LYS A 1 95 ? -12.990 -5.146 20.169 1.00 97.75 95 LYS A CA 1
ATOM 774 C C . LYS A 1 95 ? -11.846 -4.318 20.712 1.00 97.75 95 LYS A C 1
ATOM 776 O O . LYS A 1 95 ? -11.516 -4.433 21.883 1.00 97.75 95 LYS A O 1
ATOM 781 N N . LEU A 1 96 ? -11.205 -3.534 19.860 1.00 97.00 96 LEU A N 1
ATOM 782 C CA . LEU A 1 96 ? -10.066 -2.733 20.265 1.00 97.00 96 LEU A CA 1
ATOM 783 C C . LEU A 1 96 ? -10.507 -1.456 20.991 1.00 97.00 96 LEU A C 1
ATOM 785 O O . LEU A 1 96 ? -9.919 -1.100 22.011 1.00 97.00 96 LEU A O 1
ATOM 789 N N . VAL A 1 97 ? -11.528 -0.777 20.466 1.00 96.44 97 VAL A N 1
ATOM 790 C CA . VAL A 1 97 ? -11.945 0.557 20.914 1.00 96.44 97 VAL A CA 1
ATOM 791 C C . VAL A 1 97 ? -13.047 0.469 21.964 1.00 96.44 97 VAL A C 1
ATOM 793 O O . VAL A 1 97 ? -12.885 1.045 23.036 1.00 96.44 97 VAL A O 1
ATOM 796 N N . ASP A 1 98 ? -14.125 -0.282 21.714 1.00 92.44 98 ASP A N 1
ATOM 797 C CA . ASP A 1 98 ? -15.278 -0.299 22.634 1.00 92.44 98 ASP A CA 1
ATOM 798 C C . ASP A 1 98 ? -14.972 -1.035 23.948 1.00 92.44 98 ASP A C 1
ATOM 800 O O . ASP A 1 98 ? -15.545 -0.718 24.989 1.00 92.44 98 ASP A O 1
ATOM 804 N N . GLU A 1 99 ? -14.051 -2.004 23.915 1.00 94.75 99 GLU A N 1
ATOM 805 C CA . GLU A 1 99 ? -13.557 -2.710 25.107 1.00 94.75 99 GLU A CA 1
ATOM 806 C C . GLU A 1 99 ? -12.319 -2.028 25.734 1.00 94.75 99 GLU A C 1
ATOM 808 O O . GLU A 1 99 ? -11.737 -2.577 26.665 1.00 94.75 99 GLU A O 1
ATOM 813 N N . ASP A 1 100 ? -11.918 -0.848 25.237 1.00 94.62 100 ASP A N 1
ATOM 814 C CA . ASP A 1 100 ? -10.793 -0.028 25.723 1.00 94.62 100 ASP A CA 1
ATOM 815 C C . ASP A 1 100 ? -9.455 -0.786 25.864 1.00 94.62 100 ASP A C 1
ATOM 817 O O . ASP A 1 100 ? -8.726 -0.677 26.850 1.00 94.62 100 ASP A O 1
ATOM 821 N N . ARG A 1 101 ? -9.096 -1.581 24.849 1.00 97.69 101 ARG A N 1
ATOM 822 C CA . ARG A 1 101 ? -7.936 -2.496 24.896 1.00 97.69 101 ARG A CA 1
ATOM 823 C C . ARG A 1 101 ? -6.640 -1.856 24.397 1.00 97.69 101 ARG A C 1
ATOM 825 O O . ARG A 1 101 ? -5.763 -2.546 23.870 1.00 97.69 101 ARG A O 1
ATOM 832 N N . LYS A 1 102 ? -6.504 -0.531 24.535 1.00 97.50 102 LYS A N 1
ATOM 833 C CA . LYS A 1 102 ? -5.318 0.207 24.066 1.00 97.50 102 LYS A CA 1
ATOM 834 C C . LYS A 1 102 ? -4.049 -0.244 24.790 1.00 97.50 102 LYS A C 1
ATOM 836 O O . LYS A 1 102 ? -3.038 -0.483 24.136 1.00 97.50 102 LYS A O 1
ATOM 841 N N . ASP A 1 103 ? -4.110 -0.411 26.108 1.00 97.88 103 ASP A N 1
ATOM 842 C CA . ASP A 1 103 ? -2.948 -0.818 26.906 1.00 97.88 103 ASP A CA 1
ATOM 843 C C . ASP A 1 103 ? -2.508 -2.257 26.585 1.00 97.88 103 ASP A C 1
ATOM 845 O O . ASP A 1 103 ? -1.315 -2.517 26.428 1.00 97.88 103 ASP A O 1
ATOM 849 N N . GLU A 1 104 ? -3.461 -3.174 26.378 1.00 98.25 104 GLU A N 1
ATOM 850 C CA . GLU A 1 104 ? -3.169 -4.544 25.927 1.00 98.25 104 GLU A CA 1
ATOM 851 C C . GLU A 1 104 ? -2.508 -4.558 24.541 1.00 98.25 104 GLU A C 1
ATOM 853 O O . GLU A 1 104 ? -1.617 -5.369 24.279 1.00 98.25 104 GLU A O 1
ATOM 858 N N . LEU A 1 105 ? -2.922 -3.655 23.643 1.00 98.19 105 LEU A N 1
ATOM 859 C CA . LEU A 1 105 ? -2.312 -3.513 22.321 1.00 98.19 105 LEU A CA 1
ATOM 860 C C . LEU A 1 105 ? -0.868 -3.012 22.436 1.00 98.19 105 LEU A C 1
ATOM 862 O O . LEU A 1 105 ? 0.011 -3.542 21.758 1.00 98.19 105 LEU A O 1
ATOM 866 N N . VAL A 1 106 ? -0.619 -2.022 23.301 1.00 98.12 106 VAL A N 1
ATOM 867 C CA . VAL A 1 106 ? 0.724 -1.484 23.570 1.00 98.12 106 VAL A CA 1
ATOM 868 C C . VAL A 1 106 ? 1.646 -2.571 24.121 1.00 98.12 106 VAL A C 1
ATOM 870 O O . VAL A 1 106 ? 2.765 -2.716 23.629 1.00 98.12 106 VAL A O 1
ATOM 873 N N . GLU A 1 107 ? 1.187 -3.361 25.094 1.00 97.88 107 GLU A N 1
ATOM 874 C CA . GLU A 1 107 ? 1.969 -4.468 25.656 1.00 97.88 107 GLU A CA 1
ATOM 875 C C . GLU A 1 107 ? 2.273 -5.537 24.597 1.00 97.88 107 GLU A C 1
ATOM 877 O O . GLU A 1 107 ? 3.427 -5.944 24.431 1.00 97.88 107 GLU A O 1
ATOM 882 N N . LEU A 1 108 ? 1.259 -5.948 23.827 1.00 97.88 108 LEU A N 1
ATOM 883 C CA . LEU A 1 108 ? 1.413 -6.950 22.775 1.00 97.88 108 LEU A CA 1
ATOM 884 C C . LEU A 1 108 ? 2.414 -6.496 21.710 1.00 97.88 108 LEU A C 1
ATOM 886 O O . LEU A 1 108 ? 3.336 -7.238 21.377 1.00 97.88 108 LEU A O 1
ATOM 890 N N . PHE A 1 109 ? 2.264 -5.283 21.182 1.00 96.69 109 PHE A N 1
ATOM 891 C CA . PHE A 1 109 ? 3.147 -4.766 20.136 1.00 96.69 109 PHE A CA 1
ATOM 892 C C . PHE A 1 109 ? 4.553 -4.491 20.667 1.00 96.69 109 PHE A C 1
ATOM 894 O O . PHE A 1 109 ? 5.516 -4.767 19.961 1.00 96.69 109 PHE A O 1
ATOM 901 N N . GLY A 1 110 ? 4.695 -4.056 21.922 1.00 94.75 110 GLY A N 1
ATOM 902 C CA . GLY A 1 110 ? 5.999 -3.885 22.569 1.00 94.75 110 GLY A CA 1
ATOM 903 C C . GLY A 1 110 ? 6.804 -5.184 22.708 1.00 94.75 110 GLY A C 1
ATOM 904 O O . GLY A 1 110 ? 8.021 -5.134 22.875 1.00 94.75 110 GLY A O 1
ATOM 905 N N . SER A 1 111 ? 6.154 -6.350 22.607 1.00 94.62 111 SER A N 1
ATOM 906 C CA . SER A 1 111 ? 6.824 -7.659 22.572 1.00 94.62 111 SER A CA 1
ATOM 907 C C . SER A 1 111 ? 7.316 -8.077 21.177 1.00 94.62 111 SER A C 1
ATOM 909 O O . SER A 1 111 ? 8.035 -9.071 21.049 1.00 94.62 111 SER A O 1
ATOM 911 N N . LEU A 1 112 ? 6.947 -7.334 20.129 1.00 93.88 112 LEU A N 1
ATOM 912 C CA . LEU A 1 112 ? 7.281 -7.635 18.740 1.00 93.88 112 LEU A CA 1
ATOM 913 C C . LEU A 1 112 ? 8.426 -6.739 18.268 1.00 93.88 112 LEU A C 1
ATOM 915 O O . LEU A 1 112 ? 8.238 -5.548 18.065 1.00 93.88 112 LEU A O 1
ATOM 919 N N . GLU A 1 113 ? 9.591 -7.331 17.999 1.00 90.69 113 GLU A N 1
ATOM 920 C CA . GLU A 1 113 ? 10.807 -6.602 17.591 1.00 90.69 113 GLU A CA 1
ATOM 921 C C . GLU A 1 113 ? 10.610 -5.688 16.368 1.00 90.69 113 GLU A C 1
ATOM 923 O O . GLU A 1 113 ? 11.260 -4.654 16.261 1.00 90.69 113 GLU A O 1
ATOM 928 N N . LEU A 1 114 ? 9.718 -6.057 15.441 1.00 91.56 114 LEU A N 1
ATOM 929 C CA . LEU A 1 114 ? 9.460 -5.265 14.236 1.00 91.56 114 LEU A CA 1
ATOM 930 C C . LEU A 1 114 ? 8.571 -4.035 14.493 1.00 91.56 114 LEU A C 1
ATOM 932 O O . LEU A 1 114 ? 8.569 -3.114 13.672 1.00 91.56 114 LEU A O 1
ATOM 936 N N . MET A 1 115 ? 7.777 -4.043 15.566 1.00 92.38 115 MET A N 1
ATOM 937 C CA . MET A 1 115 ? 6.855 -2.953 15.874 1.00 92.38 115 MET A CA 1
ATOM 938 C C . MET A 1 115 ? 7.575 -1.872 16.685 1.00 92.38 115 MET A C 1
ATOM 940 O O . MET A 1 115 ? 8.304 -2.157 17.632 1.00 92.38 115 MET A O 1
ATOM 944 N N . ASP A 1 116 ? 7.360 -0.616 16.313 1.00 90.62 116 ASP A N 1
ATOM 945 C CA . ASP A 1 116 ? 7.834 0.552 17.032 1.00 90.62 116 ASP A CA 1
ATOM 946 C C . ASP A 1 116 ? 6.750 1.136 17.949 1.00 90.62 116 ASP A C 1
ATOM 948 O O . ASP A 1 116 ? 5.583 0.747 17.946 1.00 90.62 116 ASP A O 1
ATOM 952 N N . HIS A 1 117 ? 7.160 2.092 18.779 1.00 90.94 117 HIS A N 1
ATOM 953 C CA . HIS A 1 117 ? 6.313 2.682 19.811 1.00 90.94 117 HIS A CA 1
ATOM 954 C C . HIS A 1 117 ? 5.082 3.440 19.281 1.00 90.94 117 HIS A C 1
ATOM 956 O O . HIS A 1 117 ? 4.177 3.724 20.067 1.00 90.94 117 HIS A O 1
ATOM 962 N N . ARG A 1 118 ? 5.030 3.794 17.989 1.00 93.06 118 ARG A N 1
ATOM 963 C CA . ARG A 1 118 ? 3.889 4.504 17.389 1.00 93.06 118 ARG A CA 1
ATOM 964 C C . ARG A 1 118 ? 2.852 3.546 16.835 1.00 93.06 118 ARG A C 1
ATOM 966 O O . ARG A 1 118 ? 1.682 3.919 16.789 1.00 93.06 118 ARG A O 1
ATOM 973 N N . ASP A 1 119 ? 3.259 2.339 16.439 1.00 95.50 119 ASP A N 1
ATOM 974 C CA . ASP A 1 119 ? 2.367 1.353 15.827 1.00 95.50 119 ASP A CA 1
ATOM 975 C C . ASP A 1 119 ? 1.081 1.122 16.639 1.00 95.50 119 ASP A C 1
ATOM 977 O O . ASP A 1 119 ? 0.011 1.171 16.034 1.00 95.50 119 ASP A O 1
ATOM 981 N N . PRO A 1 120 ? 1.110 0.947 17.981 1.00 97.12 120 PRO A N 1
ATOM 982 C CA . PRO A 1 120 ? -0.117 0.748 18.755 1.00 97.12 120 PRO A CA 1
ATOM 983 C C . PRO A 1 120 ? -1.042 1.965 18.709 1.00 97.12 120 PRO A C 1
ATOM 985 O O . PRO A 1 120 ? -2.258 1.822 18.604 1.00 97.12 120 PRO A O 1
ATOM 988 N N . ASP A 1 121 ? -0.476 3.174 18.779 1.00 96.94 121 ASP A N 1
ATOM 989 C CA . ASP A 1 121 ? -1.260 4.407 18.725 1.00 96.94 121 ASP A CA 1
ATOM 990 C C . ASP A 1 121 ? -1.893 4.591 17.347 1.00 96.94 121 ASP A C 1
ATOM 992 O O . ASP A 1 121 ? -3.090 4.858 17.245 1.00 96.94 121 ASP A O 1
ATOM 996 N N . TRP A 1 122 ? -1.117 4.387 16.281 1.00 97.00 122 TRP A N 1
ATOM 997 C CA . TRP A 1 122 ? -1.616 4.502 14.917 1.00 97.00 122 TRP A CA 1
ATOM 998 C C . TRP A 1 122 ? -2.696 3.462 14.649 1.00 97.00 122 TRP A C 1
ATOM 1000 O O . TRP A 1 122 ? -3.768 3.806 14.155 1.00 97.00 122 TRP A O 1
ATOM 1010 N N . TRP A 1 123 ? -2.466 2.213 15.040 1.00 97.94 123 TRP A N 1
ATOM 1011 C CA . TRP A 1 123 ? -3.436 1.132 14.909 1.00 97.94 123 TRP A CA 1
ATOM 1012 C C . TRP A 1 123 ? -4.737 1.438 15.664 1.00 97.94 123 TRP A C 1
ATOM 1014 O O . TRP A 1 123 ? -5.817 1.356 15.081 1.00 97.94 123 TRP A O 1
ATOM 1024 N N . TYR A 1 124 ? -4.654 1.886 16.921 1.00 98.38 124 TYR A N 1
ATOM 1025 C CA . TYR A 1 124 ? -5.830 2.262 17.711 1.00 98.38 124 TYR A CA 1
ATOM 1026 C C . TYR A 1 124 ? -6.601 3.435 17.094 1.00 98.38 124 TYR A C 1
ATOM 1028 O O . TYR A 1 124 ? -7.824 3.384 16.995 1.00 98.38 124 TYR A O 1
ATOM 1036 N N . ARG A 1 125 ? -5.911 4.480 16.624 1.00 98.25 125 ARG A N 1
ATOM 1037 C CA . ARG A 1 125 ? -6.558 5.651 16.007 1.00 98.25 125 ARG A CA 1
ATOM 1038 C C . ARG A 1 125 ? -7.247 5.308 14.691 1.00 98.25 125 ARG A C 1
ATOM 1040 O O . ARG A 1 125 ? -8.388 5.711 14.487 1.00 98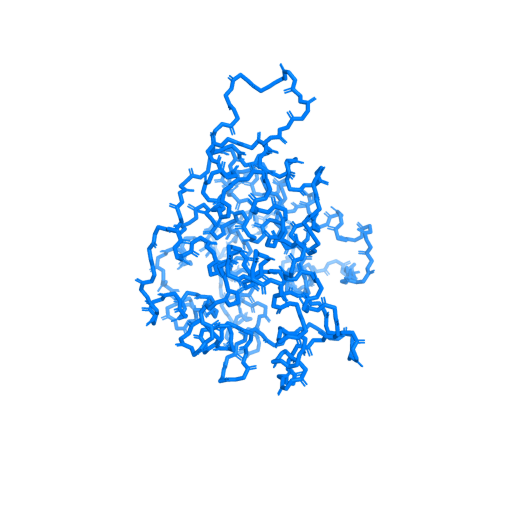.25 125 ARG A O 1
ATOM 1047 N N . ASN A 1 126 ? -6.615 4.495 13.841 1.00 98.44 126 ASN A N 1
ATOM 1048 C CA . ASN A 1 126 ? -7.256 3.980 12.625 1.00 98.44 126 ASN A CA 1
ATOM 1049 C C . ASN A 1 126 ? -8.528 3.178 12.973 1.00 98.44 126 ASN A C 1
ATOM 1051 O O . ASN A 1 126 ? -9.566 3.369 12.338 1.00 98.44 126 ASN A O 1
ATOM 1055 N N . ALA A 1 127 ? -8.479 2.330 14.008 1.00 98.50 127 ALA A N 1
ATOM 1056 C CA . ALA A 1 127 ? -9.642 1.582 14.485 1.00 98.50 127 ALA A CA 1
ATOM 1057 C C . ALA A 1 127 ? -10.752 2.502 15.010 1.00 98.50 127 ALA A C 1
ATOM 1059 O O . ALA A 1 127 ? -11.911 2.340 14.636 1.00 98.50 127 ALA A O 1
ATOM 1060 N N . GLN A 1 128 ? -10.405 3.501 15.820 1.00 98.44 128 GLN A N 1
ATOM 1061 C CA . GLN A 1 128 ? -11.352 4.475 16.361 1.00 98.44 128 GLN A CA 1
ATOM 1062 C C . GLN A 1 128 ? -12.046 5.267 15.249 1.00 98.44 128 GLN A C 1
ATOM 1064 O O . GLN A 1 128 ? -13.270 5.430 15.269 1.00 98.44 128 GLN A O 1
ATOM 1069 N N . THR A 1 129 ? -11.283 5.717 14.253 1.00 98.06 129 THR A N 1
ATOM 1070 C CA . THR A 1 129 ? -11.804 6.431 13.086 1.00 98.06 129 THR A CA 1
ATOM 1071 C C . THR A 1 129 ? -12.746 5.545 12.265 1.00 98.06 129 THR A C 1
ATOM 1073 O O . THR A 1 129 ? -13.854 5.981 11.945 1.00 98.06 129 THR A O 1
ATOM 1076 N N . LEU A 1 130 ? -12.369 4.288 11.987 1.00 98.06 130 LEU A N 1
ATOM 1077 C CA . LEU A 1 130 ? -13.245 3.318 11.311 1.00 98.06 130 LEU A CA 1
ATOM 1078 C C . LEU A 1 130 ? -14.523 3.039 12.099 1.00 98.06 130 LEU A C 1
ATOM 1080 O O . LEU A 1 130 ? -15.602 3.058 11.515 1.00 98.06 130 LEU A O 1
ATOM 1084 N N . GLY A 1 131 ? -14.420 2.799 13.407 1.00 97.56 131 GLY A N 1
ATOM 1085 C CA . GLY A 1 131 ? -15.571 2.545 14.275 1.00 97.56 131 GLY A CA 1
ATOM 1086 C C . GLY A 1 131 ? -16.557 3.711 14.271 1.00 97.56 131 GLY A C 1
ATOM 1087 O O . GLY A 1 131 ? -17.751 3.522 14.066 1.00 97.56 131 GLY A O 1
ATOM 1088 N N . THR A 1 132 ? -16.044 4.935 14.403 1.00 96.62 132 THR A N 1
ATOM 1089 C CA . THR A 1 132 ? -16.877 6.142 14.515 1.00 96.62 132 THR A CA 1
ATOM 1090 C C . THR A 1 132 ? -17.581 6.508 13.208 1.00 96.62 132 THR A C 1
ATOM 1092 O O . THR A 1 132 ? -18.700 7.015 13.238 1.00 96.62 132 THR A O 1
ATOM 1095 N N . LYS A 1 133 ? -16.921 6.312 12.060 1.00 96.50 133 LYS A N 1
ATOM 1096 C CA . LYS A 1 133 ? -17.397 6.839 10.769 1.00 96.50 133 LYS A CA 1
ATOM 1097 C C . LYS A 1 133 ? -17.921 5.772 9.810 1.00 96.50 133 LYS A C 1
ATOM 1099 O O . LYS A 1 133 ? -18.741 6.091 8.959 1.00 96.50 133 LYS A O 1
ATOM 1104 N N . TRP A 1 134 ? -17.477 4.525 9.949 1.00 97.56 134 TRP A N 1
ATOM 1105 C CA . TRP A 1 134 ? -17.718 3.457 8.973 1.00 97.56 134 TRP A CA 1
ATOM 1106 C C . TRP A 1 134 ? -18.045 2.107 9.626 1.00 97.56 134 TRP A C 1
ATOM 1108 O O . TRP A 1 134 ? -17.795 1.060 9.032 1.00 97.56 134 TRP A O 1
ATOM 1118 N N . ASP A 1 135 ? -18.611 2.120 10.838 1.00 97.00 135 ASP A N 1
ATOM 1119 C CA . ASP A 1 135 ? -19.059 0.921 11.574 1.00 97.00 135 ASP A CA 1
ATOM 1120 C C . ASP A 1 135 ? -17.957 -0.147 11.724 1.00 97.00 135 ASP A C 1
ATOM 1122 O O . ASP A 1 135 ? -18.182 -1.355 11.689 1.00 97.00 135 ASP A O 1
ATOM 1126 N N . GLY A 1 136 ? -16.705 0.308 11.809 1.00 97.50 136 GLY A N 1
ATOM 1127 C CA . GLY A 1 136 ? -15.557 -0.577 11.947 1.00 97.50 136 GLY A CA 1
ATOM 1128 C C . GLY A 1 136 ? -15.313 -1.482 10.732 1.00 97.50 136 GLY A C 1
ATOM 1129 O O . GLY A 1 136 ? -14.709 -2.544 10.894 1.00 97.50 136 GLY A O 1
ATOM 1130 N N . ASP A 1 137 ? -15.789 -1.116 9.538 1.00 98.44 137 ASP A N 1
ATOM 1131 C CA . ASP A 1 137 ? -15.601 -1.877 8.299 1.00 98.44 137 ASP A CA 1
ATOM 1132 C C . ASP A 1 137 ? -15.007 -0.987 7.190 1.00 98.44 137 ASP A C 1
ATOM 1134 O O . ASP A 1 137 ? -15.683 -0.087 6.685 1.00 98.44 137 ASP A O 1
ATOM 1138 N N . PRO A 1 138 ? -13.758 -1.234 6.750 1.00 98.56 138 PRO A N 1
ATOM 1139 C CA . PRO A 1 138 ? -13.140 -0.468 5.670 1.00 98.56 138 PRO A CA 1
ATOM 1140 C C . PRO A 1 138 ? -13.922 -0.515 4.352 1.00 98.56 138 PRO A C 1
ATOM 1142 O O . PRO A 1 138 ? -13.776 0.386 3.534 1.00 98.56 138 PRO A O 1
ATOM 1145 N N . ARG A 1 139 ? -14.776 -1.520 4.127 1.00 98.69 139 ARG A N 1
ATOM 1146 C CA . ARG A 1 139 ? -15.617 -1.596 2.922 1.00 98.69 139 ARG A CA 1
ATOM 1147 C C . ARG A 1 139 ? -16.670 -0.492 2.890 1.00 98.69 139 ARG A C 1
ATOM 1149 O O . ARG A 1 139 ? -16.943 0.026 1.815 1.00 98.69 139 ARG A O 1
ATOM 1156 N N . ASN A 1 140 ? -17.176 -0.073 4.051 1.00 98.31 140 ASN A N 1
ATOM 1157 C CA . ASN A 1 140 ? -18.093 1.064 4.153 1.00 98.31 140 ASN A CA 1
ATOM 1158 C C . ASN A 1 140 ? -17.384 2.382 3.798 1.00 98.31 140 ASN A C 1
ATOM 1160 O O . ASN A 1 140 ? -18.006 3.281 3.240 1.00 98.31 140 ASN A O 1
ATOM 1164 N N . LEU A 1 141 ? -16.077 2.495 4.078 1.00 97.75 141 LEU A N 1
ATOM 1165 C CA . LEU A 1 141 ? -15.256 3.618 3.608 1.00 97.75 141 LEU A CA 1
ATOM 1166 C C . LEU A 1 141 ? -15.103 3.603 2.082 1.00 97.75 141 LEU A C 1
ATOM 1168 O O . LEU A 1 141 ? -15.133 4.669 1.474 1.00 97.75 141 LEU A O 1
ATOM 1172 N N . LEU A 1 142 ? -14.963 2.426 1.460 1.00 98.06 142 LEU A N 1
ATOM 1173 C CA . LEU A 1 142 ? -14.925 2.324 -0.002 1.00 98.06 142 LEU A CA 1
ATOM 1174 C C . LEU A 1 142 ? -16.282 2.682 -0.625 1.00 98.06 142 LEU A C 1
ATOM 1176 O O . LEU A 1 142 ? -16.326 3.428 -1.594 1.00 98.06 142 LEU A O 1
ATOM 1180 N N . GLU A 1 143 ? -17.380 2.165 -0.072 1.00 97.19 143 GLU A N 1
ATOM 1181 C CA . GLU A 1 143 ? -18.736 2.339 -0.607 1.00 97.19 143 GLU A CA 1
ATOM 1182 C C . GLU A 1 143 ? -19.282 3.760 -0.401 1.00 97.19 143 GLU A C 1
ATOM 1184 O O . GLU A 1 143 ? -19.961 4.292 -1.277 1.00 97.19 143 GLU A O 1
ATOM 1189 N N . ALA A 1 144 ? -18.991 4.381 0.743 1.00 93.31 144 ALA A N 1
ATOM 1190 C CA . ALA A 1 144 ? -19.499 5.696 1.121 1.00 93.31 144 ALA A CA 1
ATOM 1191 C C . ALA A 1 144 ? -18.401 6.538 1.800 1.00 93.31 144 ALA A C 1
ATOM 1193 O O . ALA A 1 144 ? -18.449 6.797 3.014 1.00 93.31 144 ALA A O 1
ATOM 1194 N N . PRO A 1 145 ? -17.384 6.989 1.043 1.00 89.44 145 PRO A N 1
ATOM 1195 C CA . PRO A 1 145 ? -16.337 7.830 1.600 1.00 89.44 145 PRO A CA 1
ATOM 1196 C C . PRO A 1 145 ? -16.929 9.185 2.013 1.00 89.44 145 PRO A C 1
ATOM 1198 O O . PRO A 1 145 ? -17.504 9.921 1.211 1.00 89.44 145 PRO A O 1
ATOM 1201 N N . MET A 1 146 ? -16.789 9.524 3.295 1.00 85.62 146 MET A N 1
ATOM 1202 C CA . MET A 1 146 ? -17.266 10.795 3.843 1.00 85.62 146 MET A CA 1
ATOM 1203 C C . MET A 1 146 ? -16.311 11.927 3.449 1.00 85.62 146 MET A C 1
ATOM 1205 O O . MET A 1 146 ? -15.322 12.186 4.139 1.00 85.62 146 MET A O 1
ATOM 1209 N N . ILE A 1 147 ? -16.615 12.590 2.334 1.00 81.44 147 ILE A N 1
ATOM 1210 C CA . ILE A 1 147 ? -15.894 13.766 1.835 1.00 81.44 147 ILE A CA 1
ATOM 1211 C C . ILE A 1 147 ? -16.717 15.038 2.058 1.00 81.44 147 ILE A C 1
ATOM 1213 O O . ILE A 1 147 ? -17.923 15.056 1.841 1.00 81.44 147 ILE A O 1
ATOM 1217 N N . GLU A 1 148 ? -16.067 16.139 2.435 1.00 69.44 148 GLU A N 1
ATOM 1218 C CA . GLU A 1 148 ? -16.726 17.447 2.622 1.00 69.44 148 GLU A CA 1
ATOM 1219 C C . GLU A 1 148 ? -17.020 18.177 1.286 1.00 69.44 148 GLU A C 1
ATOM 1221 O O . GLU A 1 148 ? -16.942 19.399 1.212 1.00 69.44 148 GLU A O 1
ATOM 1226 N N . SER A 1 149 ? -17.278 17.457 0.186 1.00 63.12 149 SER A N 1
ATOM 1227 C CA . SER A 1 149 ? -17.232 18.016 -1.177 1.00 63.12 149 SER A CA 1
ATOM 1228 C C . SER A 1 149 ? -18.469 17.675 -2.004 1.00 63.12 149 SER A C 1
ATOM 1230 O O . SER A 1 149 ? -18.645 16.523 -2.385 1.00 63.12 149 SER A O 1
ATOM 1232 N N . ASP A 1 150 ? -19.235 18.693 -2.400 1.00 60.75 150 ASP A N 1
ATOM 1233 C CA . ASP A 1 150 ? -20.433 18.580 -3.260 1.00 60.75 150 ASP A CA 1
ATOM 1234 C C . ASP A 1 150 ? -20.123 18.255 -4.741 1.00 60.75 150 ASP A C 1
ATOM 1236 O O . ASP A 1 150 ? -20.967 18.416 -5.617 1.00 60.75 150 ASP A O 1
ATOM 1240 N N . THR A 1 151 ? -18.885 17.874 -5.065 1.00 64.56 151 THR A N 1
ATOM 1241 C CA . THR A 1 151 ? -18.362 17.845 -6.444 1.00 64.56 151 THR A CA 1
ATOM 1242 C C . THR A 1 151 ? -18.232 16.446 -7.037 1.00 64.56 151 THR A C 1
ATOM 1244 O O . THR A 1 151 ? -17.683 16.309 -8.127 1.00 64.56 151 THR A O 1
ATOM 1247 N N . VAL A 1 152 ? -18.646 15.404 -6.315 1.00 67.94 152 VAL A N 1
ATOM 1248 C CA . VAL A 1 152 ? -18.574 14.018 -6.790 1.00 67.94 152 VAL A CA 1
ATOM 1249 C C . VAL A 1 152 ? -19.992 13.464 -6.834 1.00 67.94 152 VAL A C 1
ATOM 1251 O O . VAL A 1 152 ? -20.587 13.227 -5.788 1.00 67.94 152 VAL A O 1
ATOM 1254 N N . ASP A 1 153 ? -20.525 13.288 -8.045 1.00 75.00 153 ASP A N 1
ATOM 1255 C CA . ASP A 1 153 ? -21.913 12.850 -8.265 1.00 75.00 153 ASP A CA 1
ATOM 1256 C C . ASP A 1 153 ? -22.195 11.459 -7.666 1.00 75.00 153 ASP A C 1
ATOM 1258 O O . ASP A 1 153 ? -23.291 11.198 -7.177 1.00 75.00 153 ASP A O 1
ATOM 1262 N N . ASP A 1 154 ? -21.188 10.581 -7.676 1.00 86.25 154 ASP A N 1
ATOM 1263 C CA . ASP A 1 154 ? -21.194 9.284 -7.001 1.00 86.25 154 ASP A CA 1
ATOM 1264 C C . ASP A 1 154 ? -19.775 8.985 -6.494 1.00 86.25 154 ASP A C 1
ATOM 1266 O O . ASP A 1 154 ? -18.891 8.711 -7.313 1.00 86.25 154 ASP A O 1
ATOM 1270 N N . PRO A 1 155 ? -19.510 9.072 -5.180 1.00 89.44 155 PRO A N 1
ATOM 1271 C CA . PRO A 1 155 ? -18.191 8.806 -4.620 1.00 89.44 155 PRO A CA 1
ATOM 1272 C C . PRO A 1 155 ? -17.962 7.319 -4.286 1.00 89.44 155 PRO A C 1
ATOM 1274 O O . PRO A 1 155 ? -16.913 6.972 -3.746 1.00 89.44 155 PRO A O 1
ATOM 1277 N N . SER A 1 156 ? -18.913 6.431 -4.592 1.00 94.75 156 SER A N 1
ATOM 1278 C CA . SER A 1 156 ? -18.839 5.016 -4.226 1.00 94.75 156 SER A CA 1
ATOM 1279 C C . SER A 1 156 ? -17.763 4.264 -5.005 1.00 94.75 156 SER A C 1
ATOM 1281 O O . SER A 1 156 ? -17.720 4.307 -6.238 1.00 94.75 156 SER A O 1
ATOM 1283 N N . TYR A 1 157 ? -16.877 3.569 -4.295 1.00 97.00 157 TYR A N 1
ATOM 1284 C CA . TYR A 1 157 ? -15.735 2.840 -4.854 1.00 97.00 157 TYR A CA 1
ATOM 1285 C C . TYR A 1 157 ? -14.853 3.712 -5.756 1.00 97.00 157 TYR A C 1
ATOM 1287 O O . TYR A 1 157 ? -14.280 3.229 -6.728 1.00 97.00 157 TYR A O 1
ATOM 1295 N N . ASP A 1 158 ? -14.768 5.009 -5.470 1.00 97.00 158 ASP A N 1
ATOM 1296 C CA . ASP A 1 158 ? -14.024 5.979 -6.264 1.00 97.00 158 ASP A CA 1
ATOM 1297 C C . ASP A 1 158 ? -12.672 6.285 -5.614 1.00 97.00 158 ASP A C 1
ATOM 1299 O O . ASP A 1 158 ? -12.618 6.842 -4.515 1.00 97.00 158 ASP A O 1
ATOM 1303 N N . ALA A 1 159 ? -11.569 5.918 -6.270 1.00 97.31 159 ALA A N 1
ATOM 1304 C CA . ALA A 1 159 ? -10.253 5.984 -5.639 1.00 97.31 159 ALA A CA 1
ATOM 1305 C C . ALA A 1 159 ? -9.854 7.413 -5.197 1.00 97.31 159 ALA A C 1
ATOM 1307 O O . ALA A 1 159 ? -9.416 7.557 -4.051 1.00 97.31 159 ALA A O 1
ATOM 1308 N N . PRO A 1 160 ? -10.070 8.484 -5.995 1.00 95.62 160 PRO A N 1
ATOM 1309 C CA . PRO A 1 160 ? -9.825 9.859 -5.545 1.00 95.62 160 PRO A CA 1
ATOM 1310 C C . PRO A 1 160 ? -10.704 10.306 -4.367 1.00 95.62 160 PRO A C 1
ATOM 1312 O O . PRO A 1 160 ? -10.217 10.985 -3.457 1.00 95.62 160 PRO A O 1
ATOM 1315 N N . ALA A 1 161 ? -11.990 9.938 -4.345 1.00 95.75 161 ALA A N 1
ATOM 1316 C CA . ALA A 1 161 ? -12.874 10.259 -3.223 1.00 95.75 161 ALA A CA 1
ATOM 1317 C C . ALA A 1 161 ? -12.436 9.549 -1.935 1.00 95.75 161 ALA A C 1
ATOM 1319 O O . ALA A 1 161 ? -12.403 10.168 -0.869 1.00 95.75 161 ALA A O 1
ATOM 1320 N N . ILE A 1 162 ? -12.049 8.276 -2.034 1.00 97.25 162 ILE A N 1
ATOM 1321 C CA . ILE A 1 162 ? -11.535 7.497 -0.904 1.00 97.25 162 ILE A CA 1
ATOM 1322 C C . ILE A 1 162 ? -10.206 8.085 -0.419 1.00 97.25 162 ILE A C 1
ATOM 1324 O O . ILE A 1 162 ? -10.037 8.284 0.782 1.00 97.25 162 ILE A O 1
ATOM 1328 N N . GLU A 1 163 ? -9.285 8.431 -1.322 1.00 95.88 163 GLU A N 1
ATOM 1329 C CA . GLU A 1 163 ? -8.035 9.122 -0.984 1.00 95.88 163 GLU A CA 1
ATOM 1330 C C . GLU A 1 163 ? -8.306 10.399 -0.177 1.00 95.88 163 GLU A C 1
ATOM 1332 O O . GLU A 1 163 ? -7.739 10.577 0.907 1.00 95.88 163 GLU A O 1
ATOM 1337 N N . LYS A 1 164 ? -9.222 11.247 -0.658 1.00 95.12 164 LYS A N 1
ATOM 1338 C CA . LYS A 1 164 ? -9.614 12.479 0.033 1.00 95.12 164 LYS A CA 1
ATOM 1339 C C . LYS A 1 164 ? -10.219 12.186 1.404 1.00 95.12 164 LYS A C 1
ATOM 1341 O O . LYS A 1 164 ? -9.851 12.837 2.379 1.00 95.12 164 LYS A O 1
ATOM 1346 N N . ALA A 1 165 ? -11.103 11.194 1.508 1.00 95.25 165 ALA A N 1
ATOM 1347 C CA . ALA A 1 165 ? -11.673 10.792 2.789 1.00 95.25 165 ALA A CA 1
ATOM 1348 C C . ALA A 1 165 ? -10.582 10.325 3.761 1.00 95.25 165 ALA A C 1
ATOM 1350 O O . ALA A 1 165 ? -10.580 10.752 4.911 1.00 95.25 165 ALA A O 1
ATOM 1351 N N . VAL A 1 166 ? -9.613 9.522 3.323 1.00 96.00 166 VAL A N 1
ATOM 1352 C CA . VAL A 1 166 ? -8.517 9.079 4.196 1.00 96.00 166 VAL A CA 1
ATOM 1353 C C . VAL A 1 166 ? -7.648 10.263 4.647 1.00 96.00 166 VAL A C 1
ATOM 1355 O O . VAL A 1 166 ? -7.280 10.334 5.816 1.00 96.00 166 VAL A O 1
ATOM 1358 N N . GLN A 1 167 ? -7.364 11.226 3.766 1.00 94.38 167 GLN A N 1
ATOM 1359 C CA . GLN A 1 167 ? -6.576 12.427 4.089 1.00 94.38 167 GLN A CA 1
ATOM 1360 C C . GLN A 1 167 ? -7.289 13.407 5.029 1.00 94.38 167 GLN A C 1
ATOM 1362 O O . GLN A 1 167 ? -6.642 14.066 5.840 1.00 94.38 167 GLN A O 1
ATOM 1367 N N . SER A 1 168 ? -8.610 13.547 4.903 1.00 93.94 168 SER A N 1
ATOM 1368 C CA . SER A 1 168 ? -9.412 14.472 5.716 1.00 93.94 168 SER A CA 1
ATOM 1369 C C . SER A 1 168 ? -9.796 13.906 7.088 1.00 93.94 168 SER A C 1
ATOM 1371 O O . SER A 1 168 ? -10.477 14.577 7.861 1.00 93.94 168 SER A O 1
ATOM 1373 N N . ASN A 1 169 ? -9.389 12.676 7.399 1.00 94.69 169 ASN A N 1
ATOM 1374 C CA . ASN A 1 169 ? -9.745 11.974 8.626 1.00 94.69 169 ASN A CA 1
ATOM 1375 C C . ASN A 1 169 ? -8.505 11.508 9.392 1.00 94.69 169 ASN A C 1
ATOM 1377 O O . ASN A 1 169 ? -7.387 11.539 8.881 1.00 94.69 169 ASN A O 1
ATOM 1381 N N . ASP A 1 170 ? -8.698 11.084 10.644 1.00 96.12 170 ASP A N 1
ATOM 1382 C CA . ASP A 1 170 ? -7.591 10.659 11.499 1.00 96.12 170 ASP A CA 1
ATOM 1383 C C . ASP A 1 170 ? -7.148 9.219 11.198 1.00 96.12 170 ASP A C 1
ATOM 1385 O O . ASP A 1 170 ? -7.442 8.273 11.933 1.00 96.12 170 ASP A O 1
ATOM 1389 N N . PHE A 1 171 ? -6.453 9.072 10.075 1.00 96.56 171 PHE A N 1
ATOM 1390 C CA . PHE A 1 171 ? -5.888 7.824 9.581 1.00 96.56 171 PHE A CA 1
ATOM 1391 C C . PHE A 1 171 ? -4.355 7.916 9.527 1.00 96.56 171 PHE A C 1
ATOM 1393 O O . PHE A 1 171 ? -3.772 8.080 8.448 1.00 96.56 171 PHE A O 1
ATOM 1400 N N . PRO A 1 172 ? -3.657 7.855 10.679 1.00 95.50 172 PRO A N 1
ATOM 1401 C CA . PRO A 1 172 ? -2.200 7.896 10.689 1.00 95.50 172 PRO A CA 1
ATOM 1402 C C . PRO A 1 172 ? -1.616 6.729 9.878 1.00 95.50 172 PRO A C 1
ATOM 1404 O O . PRO A 1 172 ? -2.210 5.653 9.802 1.00 95.50 172 PRO A O 1
ATOM 1407 N N . ALA A 1 173 ? -0.463 6.966 9.246 1.00 92.94 173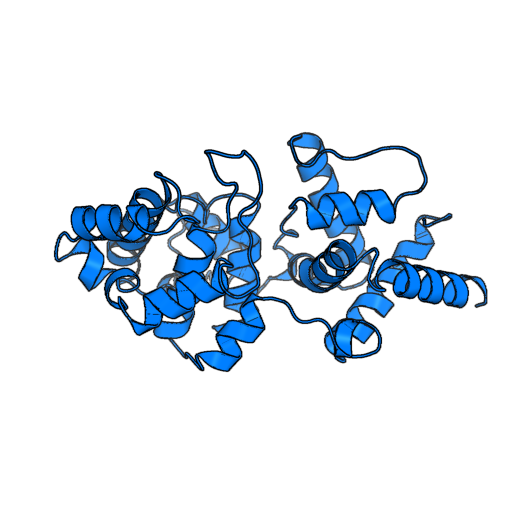 ALA A N 1
ATOM 1408 C CA . ALA A 1 173 ? 0.111 6.173 8.150 1.00 92.94 173 ALA A CA 1
ATOM 1409 C C . ALA A 1 173 ? -0.747 6.093 6.879 1.00 92.94 173 ALA A C 1
ATOM 1411 O O . ALA A 1 173 ? -0.259 6.510 5.830 1.00 92.94 173 ALA A O 1
ATOM 1412 N N . LEU A 1 174 ? -1.989 5.601 6.948 1.00 94.62 174 LEU A N 1
ATOM 1413 C CA . LEU A 1 174 ? -2.864 5.424 5.778 1.00 94.62 174 LEU A CA 1
ATOM 1414 C C . LEU A 1 174 ? -3.116 6.729 5.016 1.00 94.62 174 LEU A C 1
ATOM 1416 O O . LEU A 1 174 ? -3.245 6.689 3.803 1.00 94.62 174 LEU A O 1
ATOM 1420 N N . GLY A 1 175 ? -3.137 7.885 5.683 1.00 93.69 175 GLY A N 1
ATOM 1421 C CA . GLY A 1 175 ? -3.224 9.201 5.039 1.00 93.69 175 GLY A CA 1
ATOM 1422 C C . GLY A 1 175 ? -1.935 9.672 4.363 1.00 93.69 175 GLY A C 1
ATOM 1423 O O . GLY A 1 175 ? -1.951 10.683 3.666 1.00 93.69 175 GLY A O 1
ATOM 1424 N N . GLY A 1 176 ? -0.818 8.964 4.534 1.00 93.19 176 GLY A N 1
ATOM 1425 C CA . GLY A 1 176 ? 0.490 9.337 4.002 1.00 93.19 176 GLY A CA 1
ATOM 1426 C C . GLY A 1 176 ? 0.685 8.989 2.526 1.00 93.19 176 GLY A C 1
ATOM 1427 O O . GLY A 1 176 ? 0.113 8.041 2.000 1.00 93.19 176 GLY A O 1
ATOM 1428 N N . GLU A 1 177 ? 1.577 9.716 1.856 1.00 92.25 177 GLU A N 1
ATOM 1429 C CA . GLU A 1 177 ? 1.775 9.644 0.397 1.00 92.25 177 GLU A CA 1
ATOM 1430 C C . GLU A 1 177 ? 2.365 8.321 -0.131 1.00 92.25 177 GLU A C 1
ATOM 1432 O O . GLU A 1 177 ? 2.375 8.097 -1.337 1.00 92.25 177 GLU A O 1
ATOM 1437 N N . LYS A 1 178 ? 2.901 7.461 0.746 1.00 91.62 178 LYS A N 1
ATOM 1438 C CA . LYS A 1 178 ? 3.384 6.113 0.386 1.00 91.62 178 LYS A CA 1
ATOM 1439 C C . LYS A 1 178 ? 2.326 5.049 0.677 1.00 91.62 178 LYS A C 1
ATOM 1441 O O . LYS A 1 178 ? 2.058 4.195 -0.157 1.00 91.62 178 LYS A O 1
ATOM 1446 N N . ILE A 1 179 ? 1.777 5.057 1.889 1.00 95.56 179 ILE A N 1
ATOM 1447 C CA . ILE A 1 179 ? 0.927 3.962 2.370 1.00 95.56 179 ILE A CA 1
ATOM 1448 C C . ILE A 1 179 ? -0.469 4.049 1.767 1.00 95.56 179 ILE A C 1
ATOM 1450 O O . ILE A 1 179 ? -1.040 3.014 1.450 1.00 95.56 179 ILE A O 1
ATOM 1454 N N . ARG A 1 180 ? -0.991 5.260 1.545 1.00 97.25 180 ARG A N 1
ATOM 1455 C CA . ARG A 1 180 ? -2.301 5.469 0.926 1.00 97.25 180 ARG A CA 1
ATOM 1456 C C . ARG A 1 180 ? -2.429 4.805 -0.449 1.00 97.25 180 ARG A C 1
ATOM 1458 O O . ARG A 1 180 ? -3.327 3.979 -0.592 1.00 97.25 180 ARG A O 1
ATOM 1465 N N . PRO A 1 181 ? -1.548 5.079 -1.436 1.00 97.62 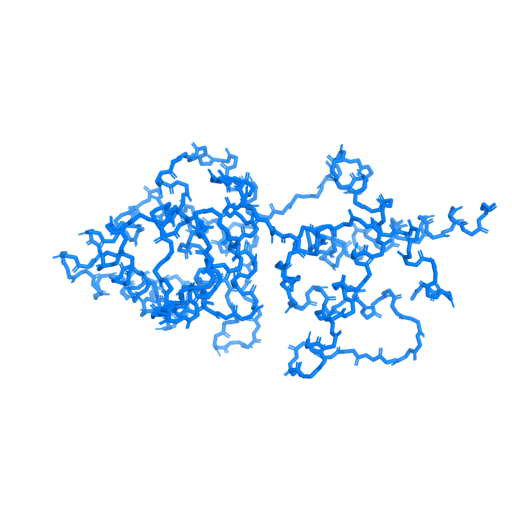181 PRO A N 1
ATOM 1466 C CA . PRO A 1 181 ? -1.635 4.415 -2.734 1.00 97.62 181 PRO A CA 1
ATOM 1467 C C . PRO A 1 181 ? -1.436 2.897 -2.641 1.00 97.62 181 PRO A C 1
ATOM 1469 O O . PRO A 1 181 ? -2.171 2.155 -3.285 1.00 97.62 181 PRO A O 1
ATOM 1472 N N . LEU A 1 182 ? -0.524 2.414 -1.785 1.00 97.00 182 LEU A N 1
ATOM 1473 C CA . LEU A 1 182 ? -0.360 0.975 -1.544 1.00 97.00 182 LEU A CA 1
ATOM 1474 C C . LEU A 1 182 ? -1.653 0.328 -1.018 1.00 97.00 182 LEU A C 1
ATOM 1476 O O . LEU A 1 182 ? -2.071 -0.719 -1.508 1.00 97.00 182 LEU A O 1
ATOM 1480 N N . TRP A 1 183 ? -2.288 0.944 -0.022 1.00 98.38 183 TRP A N 1
ATOM 1481 C CA . TRP A 1 183 ? -3.538 0.451 0.546 1.00 98.38 183 TRP A CA 1
ATOM 1482 C C . TRP A 1 183 ? -4.665 0.476 -0.492 1.00 98.38 183 TRP A C 1
ATOM 1484 O O . TRP A 1 183 ? -5.346 -0.531 -0.653 1.00 98.38 183 TRP A O 1
ATOM 1494 N N . LEU A 1 184 ? -4.813 1.562 -1.260 1.00 98.56 184 LEU A N 1
ATOM 1495 C CA . LEU A 1 184 ? -5.808 1.649 -2.336 1.00 98.56 184 LEU A CA 1
ATOM 1496 C C . LEU A 1 184 ? -5.607 0.569 -3.404 1.00 98.56 184 LEU A C 1
ATOM 1498 O O . LEU A 1 184 ? -6.591 -0.032 -3.833 1.00 98.56 184 LEU A O 1
ATOM 1502 N N . ARG A 1 185 ? -4.357 0.273 -3.788 1.00 98.25 185 ARG A N 1
ATOM 1503 C CA . ARG A 1 185 ? -4.039 -0.840 -4.696 1.00 98.25 185 ARG A CA 1
ATOM 1504 C C . ARG A 1 185 ? -4.542 -2.168 -4.141 1.00 98.25 185 ARG A C 1
ATOM 1506 O O . ARG A 1 185 ? -5.270 -2.872 -4.829 1.00 98.25 185 ARG A O 1
ATOM 1513 N N . LEU A 1 186 ? -4.189 -2.491 -2.899 1.00 98.44 186 LEU A N 1
ATOM 1514 C CA . LEU A 1 186 ? -4.583 -3.756 -2.274 1.00 98.44 186 LEU A CA 1
ATOM 1515 C C . LEU A 1 186 ? -6.105 -3.870 -2.119 1.00 98.44 186 LEU A C 1
ATOM 1517 O O . LEU A 1 186 ? -6.668 -4.935 -2.350 1.00 98.44 186 LEU A O 1
ATOM 1521 N N . MET A 1 187 ? -6.787 -2.776 -1.774 1.00 98.69 187 MET A N 1
ATOM 1522 C CA . MET A 1 187 ? -8.250 -2.757 -1.701 1.00 98.69 187 MET A CA 1
ATOM 1523 C C . MET A 1 187 ? -8.890 -2.962 -3.081 1.00 98.69 187 MET A C 1
ATOM 1525 O O . MET A 1 187 ? -9.842 -3.733 -3.185 1.00 98.69 187 MET A O 1
ATOM 1529 N N . HIS A 1 188 ? -8.346 -2.331 -4.129 1.00 98.56 188 HIS A N 1
ATOM 1530 C CA . HIS A 1 188 ? -8.794 -2.502 -5.515 1.00 98.56 188 HIS A CA 1
ATOM 1531 C C . HIS A 1 188 ? -8.650 -3.952 -6.000 1.00 98.56 188 HIS A C 1
ATOM 1533 O O . HIS A 1 188 ? -9.558 -4.479 -6.635 1.00 98.56 188 HIS A O 1
ATOM 1539 N N . GLU A 1 189 ? -7.520 -4.589 -5.700 1.00 97.69 189 GLU A N 1
ATOM 1540 C CA . GLU A 1 189 ? -7.190 -5.928 -6.200 1.00 97.69 189 GLU A CA 1
ATOM 1541 C C . GLU A 1 189 ? -7.922 -7.042 -5.443 1.00 97.69 189 GLU A C 1
ATOM 1543 O O . GLU A 1 189 ? -8.391 -8.000 -6.054 1.00 97.69 189 GLU A O 1
ATOM 1548 N N . GLU A 1 190 ? -8.034 -6.916 -4.120 1.00 98.38 190 GLU A N 1
ATOM 1549 C CA . GLU A 1 190 ? -8.403 -8.041 -3.253 1.00 98.38 190 GLU A CA 1
ATOM 1550 C C . GLU A 1 190 ? -9.793 -7.892 -2.618 1.00 98.38 190 GLU A C 1
ATOM 1552 O O . GLU A 1 190 ? -10.398 -8.881 -2.203 1.00 98.38 190 GLU A O 1
ATOM 1557 N N . VAL A 1 191 ? -10.322 -6.667 -2.513 1.00 98.44 191 VAL A N 1
ATOM 1558 C CA . VAL A 1 191 ? -11.582 -6.397 -1.798 1.00 98.44 191 VAL A CA 1
ATOM 1559 C C . VAL A 1 191 ? -12.695 -5.990 -2.752 1.00 98.44 191 VAL A C 1
ATOM 1561 O O . VAL A 1 191 ? -13.757 -6.615 -2.751 1.00 98.44 191 VAL A O 1
ATOM 1564 N N . HIS A 1 192 ? -12.484 -4.928 -3.526 1.00 98.25 192 HIS A N 1
ATOM 1565 C CA . HIS A 1 192 ? -13.442 -4.440 -4.509 1.00 98.25 192 HIS A CA 1
ATOM 1566 C C . HIS A 1 192 ? -12.746 -3.536 -5.523 1.00 98.25 192 HIS A C 1
ATOM 1568 O O . HIS A 1 192 ? -12.077 -2.583 -5.129 1.00 98.25 192 HIS A O 1
ATOM 1574 N N . GLU A 1 193 ? -12.992 -3.765 -6.814 1.00 98.00 193 GLU A N 1
ATOM 1575 C CA . GLU A 1 193 ? -12.458 -2.928 -7.887 1.00 98.00 193 GLU A CA 1
ATOM 1576 C C . GLU A 1 193 ? -12.852 -1.458 -7.677 1.00 98.00 193 GLU A C 1
ATOM 1578 O O . GLU A 1 193 ? -14.031 -1.107 -7.585 1.00 98.00 193 GLU A O 1
ATOM 1583 N N . LEU A 1 194 ? -11.848 -0.595 -7.561 1.00 98.31 194 LEU A N 1
ATOM 1584 C CA . LEU A 1 194 ? -12.029 0.849 -7.444 1.00 98.31 194 LEU A CA 1
ATOM 1585 C C . LEU A 1 194 ? -12.033 1.518 -8.818 1.00 98.31 194 LEU A C 1
ATOM 1587 O O . LEU A 1 194 ? -11.147 1.271 -9.638 1.00 98.31 194 LEU A O 1
ATOM 1591 N N . ARG A 1 195 ? -12.989 2.422 -9.026 1.00 97.25 195 ARG A N 1
ATOM 1592 C CA . ARG A 1 195 ? -13.058 3.321 -10.178 1.00 97.25 195 ARG A CA 1
ATOM 1593 C C . ARG A 1 195 ? -11.941 4.356 -10.104 1.00 97.25 195 ARG A C 1
ATOM 1595 O O . ARG A 1 195 ? -11.580 4.814 -9.017 1.00 97.25 195 ARG A O 1
ATOM 1602 N N . ARG A 1 196 ? -11.459 4.764 -11.280 1.00 96.38 196 ARG A N 1
ATOM 1603 C CA . ARG A 1 196 ? -10.430 5.803 -11.448 1.00 96.38 196 ARG A CA 1
ATOM 1604 C C . ARG A 1 196 ? -9.135 5.488 -10.695 1.00 96.38 196 ARG A C 1
ATOM 1606 O O . ARG A 1 196 ? -8.463 6.377 -10.177 1.00 96.38 196 ARG A O 1
ATOM 1613 N N . ILE A 1 197 ? -8.790 4.202 -10.609 1.00 97.75 197 ILE A N 1
ATOM 1614 C CA . ILE A 1 197 ? -7.557 3.736 -9.964 1.00 97.75 197 ILE A CA 1
ATOM 1615 C C . ILE A 1 197 ? -6.306 4.266 -10.687 1.00 97.75 197 ILE A C 1
ATOM 1617 O O . ILE A 1 197 ? -5.257 4.431 -10.073 1.00 97.75 197 ILE A O 1
ATOM 1621 N N . GLU A 1 198 ? -6.420 4.604 -11.972 1.00 96.62 198 GLU A N 1
ATOM 1622 C CA . GLU A 1 198 ? -5.393 5.253 -12.792 1.00 96.62 198 GLU A CA 1
ATOM 1623 C C . GLU A 1 198 ? -5.026 6.680 -12.343 1.00 96.62 198 GLU A C 1
ATOM 1625 O O . GLU A 1 198 ? -3.965 7.187 -12.719 1.00 96.62 198 GLU A O 1
ATOM 1630 N N . GLU A 1 199 ? -5.866 7.318 -11.519 1.00 96.50 199 GLU A N 1
ATOM 1631 C CA . GLU A 1 199 ? -5.563 8.601 -10.868 1.00 96.50 199 GLU A CA 1
ATOM 1632 C C . GLU A 1 199 ? -4.734 8.427 -9.579 1.00 96.50 199 GLU A C 1
ATOM 1634 O O . GLU A 1 199 ? -4.207 9.404 -9.042 1.00 96.50 199 GLU A O 1
ATOM 1639 N N . VAL A 1 200 ? -4.593 7.196 -9.071 1.00 97.31 200 VAL A N 1
ATOM 1640 C CA . VAL A 1 200 ? -3.770 6.908 -7.892 1.00 97.31 200 VAL A CA 1
ATOM 1641 C C . VAL A 1 200 ? -2.305 6.802 -8.303 1.00 97.31 200 VAL A C 1
ATOM 1643 O O . VAL A 1 200 ? -1.904 5.953 -9.103 1.00 97.31 200 VAL A O 1
ATOM 1646 N N . HIS A 1 201 ? -1.488 7.667 -7.708 1.00 96.44 201 HIS A N 1
ATOM 1647 C CA . HIS A 1 201 ? -0.055 7.726 -7.963 1.00 96.44 201 HIS A CA 1
ATOM 1648 C C . HIS A 1 201 ? 0.667 6.473 -7.456 1.00 96.44 201 HIS A C 1
ATOM 1650 O O . HIS A 1 201 ? 0.247 5.819 -6.502 1.00 96.44 201 HIS A O 1
ATOM 1656 N N . ILE A 1 202 ? 1.824 6.179 -8.048 1.00 96.69 202 ILE A N 1
ATOM 1657 C CA . ILE A 1 202 ? 2.698 5.099 -7.585 1.00 96.69 202 ILE A CA 1
ATOM 1658 C C . ILE A 1 202 ? 3.181 5.349 -6.133 1.00 96.69 202 ILE A C 1
ATOM 1660 O O . ILE A 1 202 ? 3.582 6.475 -5.804 1.00 96.69 202 ILE A O 1
ATOM 1664 N N . PRO A 1 203 ? 3.198 4.334 -5.244 1.00 95.06 203 PRO A N 1
ATOM 1665 C CA . PRO A 1 203 ? 3.784 4.450 -3.909 1.00 95.06 203 PRO A CA 1
ATOM 1666 C C . PRO A 1 203 ? 5.312 4.578 -3.998 1.00 95.06 203 PRO A C 1
ATOM 1668 O O . PRO A 1 203 ? 6.039 3.587 -4.003 1.00 95.06 203 PRO A O 1
ATOM 1671 N N . VAL A 1 204 ? 5.824 5.811 -4.054 1.00 94.69 204 VAL A N 1
ATOM 1672 C CA . VAL A 1 204 ? 7.274 6.056 -4.132 1.00 94.69 204 VAL A CA 1
ATOM 1673 C C . VAL A 1 204 ? 7.953 5.725 -2.801 1.00 94.69 204 VAL A C 1
ATOM 1675 O O . VAL A 1 204 ? 7.989 6.528 -1.862 1.00 94.69 204 VAL A O 1
ATOM 1678 N N . ASP A 1 205 ? 8.529 4.530 -2.740 1.00 92.31 205 ASP A N 1
ATOM 1679 C CA . ASP A 1 205 ? 9.400 4.062 -1.671 1.00 92.31 205 ASP A CA 1
ATOM 1680 C C . ASP A 1 205 ? 10.857 3.919 -2.149 1.00 92.31 205 ASP A C 1
ATOM 1682 O O . ASP A 1 205 ? 11.233 4.335 -3.249 1.00 92.31 205 ASP A O 1
ATOM 1686 N N . PHE A 1 206 ? 11.705 3.330 -1.309 1.00 92.00 206 PHE A N 1
ATOM 1687 C CA . PHE A 1 206 ? 13.108 3.116 -1.644 1.00 92.00 206 PHE A CA 1
ATOM 1688 C C . PH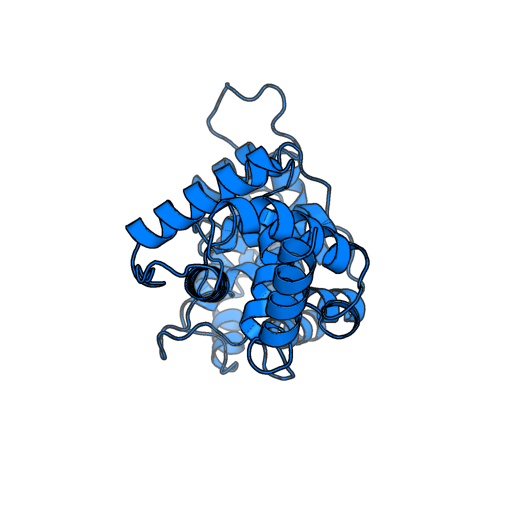E A 1 206 ? 13.324 2.160 -2.819 1.00 92.00 206 PHE A C 1
ATOM 1690 O O . PHE A 1 206 ? 14.341 2.270 -3.509 1.00 92.00 206 PHE A O 1
ATOM 1697 N N . HIS A 1 207 ? 12.391 1.236 -3.067 1.00 94.31 207 HIS A N 1
ATOM 1698 C CA . HIS A 1 207 ? 12.469 0.350 -4.215 1.00 94.31 207 HIS A CA 1
ATOM 1699 C C . HIS A 1 207 ? 12.160 1.097 -5.503 1.00 94.31 207 HIS A C 1
ATOM 1701 O O . HIS A 1 207 ? 12.906 0.946 -6.468 1.00 94.31 207 HIS A O 1
ATOM 1707 N N . ILE A 1 208 ? 11.133 1.948 -5.513 1.00 95.69 208 ILE A N 1
ATOM 1708 C CA . ILE A 1 208 ? 10.811 2.775 -6.683 1.00 95.69 208 ILE A CA 1
ATOM 1709 C C . ILE A 1 208 ? 11.943 3.761 -6.984 1.00 95.69 208 ILE A C 1
ATOM 1711 O O . ILE A 1 208 ? 12.362 3.886 -8.138 1.00 95.69 208 ILE A O 1
ATOM 1715 N N . VAL A 1 209 ? 12.504 4.407 -5.957 1.00 95.06 209 VAL A N 1
ATOM 1716 C CA . VAL A 1 209 ? 13.676 5.287 -6.107 1.00 95.06 209 VAL A CA 1
ATOM 1717 C C . VAL A 1 209 ? 14.874 4.504 -6.650 1.00 95.06 209 VAL A C 1
ATOM 1719 O O . VAL A 1 209 ? 15.482 4.908 -7.642 1.00 95.06 209 VAL A O 1
ATOM 1722 N N . GLY A 1 210 ? 15.196 3.358 -6.043 1.00 94.50 210 GLY A N 1
ATOM 1723 C CA . GLY A 1 210 ? 16.315 2.511 -6.454 1.00 94.50 210 GLY A CA 1
ATOM 1724 C C . GLY A 1 210 ? 16.176 2.002 -7.888 1.00 94.50 210 GLY A C 1
ATOM 1725 O O . GLY A 1 210 ? 17.135 2.064 -8.661 1.00 94.50 210 GLY A O 1
ATOM 1726 N N . MET A 1 211 ? 14.976 1.569 -8.275 1.00 95.25 211 MET A N 1
ATOM 1727 C CA . MET A 1 211 ? 14.695 1.087 -9.623 1.00 95.25 211 MET A CA 1
ATOM 1728 C C . MET A 1 211 ? 14.817 2.221 -10.633 1.00 95.25 211 MET A C 1
ATOM 1730 O O . MET A 1 211 ? 15.498 2.067 -11.646 1.00 95.25 211 MET A O 1
ATOM 1734 N N . THR A 1 212 ? 14.245 3.387 -10.323 1.00 94.31 212 THR A N 1
ATOM 1735 C CA . THR A 1 212 ? 14.342 4.563 -11.193 1.00 94.31 212 THR A CA 1
ATOM 1736 C C . THR A 1 212 ? 15.801 4.974 -11.396 1.00 94.31 212 THR A C 1
ATOM 1738 O O . THR A 1 212 ? 16.237 5.148 -12.530 1.00 94.31 212 THR A O 1
ATOM 1741 N N . ASN A 1 213 ? 16.602 5.016 -10.328 1.00 93.88 213 ASN A N 1
ATOM 1742 C CA . ASN A 1 213 ? 18.032 5.330 -10.406 1.00 93.88 213 ASN A CA 1
ATOM 1743 C C . ASN A 1 213 ? 18.841 4.311 -11.228 1.00 93.88 213 ASN A C 1
ATOM 1745 O O . ASN A 1 213 ? 19.835 4.678 -11.850 1.00 93.88 213 ASN A O 1
ATOM 1749 N N . ARG A 1 214 ? 18.439 3.033 -11.252 1.00 92.50 214 ARG A N 1
ATOM 1750 C CA . ARG A 1 214 ? 19.093 1.978 -12.055 1.00 92.50 214 ARG A CA 1
ATOM 1751 C C . ARG A 1 214 ? 18.711 2.051 -13.534 1.00 92.50 214 ARG A C 1
ATOM 1753 O O . ARG A 1 214 ? 19.559 1.811 -14.408 1.00 92.50 214 ARG A O 1
ATOM 1760 N N . LEU A 1 215 ? 17.449 2.384 -13.803 1.00 89.94 215 LEU A N 1
ATOM 1761 C CA . LEU A 1 215 ? 16.913 2.617 -15.145 1.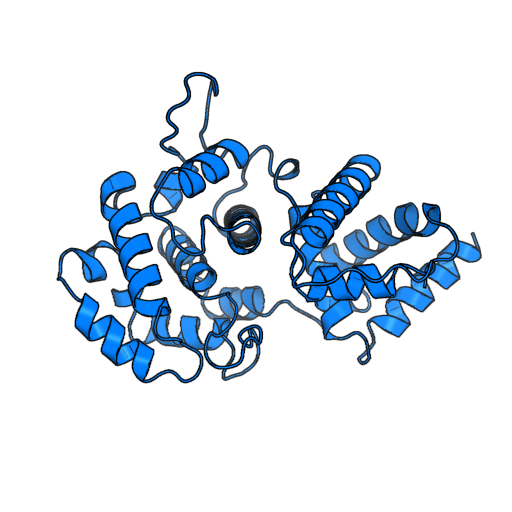00 89.94 215 LEU A CA 1
ATOM 1762 C C . LEU A 1 215 ? 17.341 3.957 -15.731 1.00 89.94 215 LEU A C 1
ATOM 1764 O O . LEU A 1 215 ? 17.201 4.135 -16.927 1.00 89.94 215 LEU A O 1
ATOM 1768 N N . HIS A 1 216 ? 17.846 4.896 -14.936 1.00 83.44 216 HIS A N 1
ATOM 1769 C CA . HIS A 1 216 ? 18.333 6.169 -15.446 1.00 83.44 216 HIS A CA 1
ATOM 1770 C C . HIS A 1 216 ? 19.848 6.117 -15.689 1.00 83.44 216 HIS A C 1
ATOM 1772 O O . HIS A 1 216 ? 20.620 5.650 -14.853 1.00 83.44 216 HIS A O 1
ATOM 1778 N N . SER A 1 217 ? 20.304 6.593 -16.845 1.00 66.06 217 SER A N 1
ATOM 1779 C CA . SER A 1 217 ? 21.726 6.620 -17.230 1.00 66.06 217 SER A CA 1
ATOM 1780 C C . SER A 1 217 ? 22.387 7.990 -17.108 1.00 66.06 217 SER A C 1
ATOM 1782 O O . SER A 1 217 ? 23.614 8.061 -17.074 1.00 66.06 217 SER A O 1
ATOM 1784 N N . ASN A 1 218 ? 21.614 9.071 -16.970 1.00 65.56 218 ASN A N 1
ATOM 1785 C CA . ASN A 1 218 ? 22.133 10.445 -17.048 1.00 65.56 218 ASN A CA 1
ATOM 1786 C C . ASN A 1 218 ? 22.749 10.986 -15.744 1.00 65.56 218 ASN A C 1
ATOM 1788 O O . ASN A 1 218 ? 22.901 12.194 -15.580 1.00 65.56 218 ASN A O 1
ATOM 1792 N N . GLY A 1 219 ? 23.093 10.125 -14.787 1.00 63.44 219 GLY A N 1
ATOM 1793 C CA . GLY A 1 219 ? 23.848 10.511 -13.590 1.00 63.44 219 GLY A CA 1
ATOM 1794 C C . GLY A 1 219 ? 23.078 11.289 -12.513 1.00 63.44 219 GLY A C 1
ATOM 1795 O O . GLY A 1 219 ? 23.567 11.349 -11.386 1.00 63.44 219 GLY A O 1
ATOM 1796 N N . LYS A 1 220 ? 21.876 11.828 -12.786 1.00 78.44 220 LYS A N 1
ATOM 1797 C CA . LYS A 1 220 ? 20.987 12.331 -11.722 1.00 78.44 220 LYS A CA 1
ATOM 1798 C C . LYS A 1 220 ? 20.543 11.147 -10.857 1.00 78.44 220 LYS A C 1
ATOM 1800 O O . LYS A 1 220 ? 20.015 10.170 -11.380 1.00 78.44 220 LYS A O 1
ATOM 1805 N N . GLN A 1 221 ? 20.789 11.240 -9.555 1.00 89.06 221 GLN A N 1
ATOM 1806 C CA . GLN A 1 221 ? 20.337 10.272 -8.560 1.00 89.06 221 GLN A CA 1
ATOM 1807 C C . GLN A 1 221 ? 19.242 10.923 -7.727 1.00 89.06 221 GLN A C 1
ATOM 1809 O O . GLN A 1 221 ? 19.455 12.004 -7.182 1.00 89.06 221 GLN A O 1
ATOM 1814 N N . PHE A 1 222 ? 18.093 10.267 -7.644 1.00 92.56 222 PHE A N 1
ATOM 1815 C CA . PHE A 1 222 ? 17.008 10.650 -6.753 1.00 92.56 222 PHE A CA 1
ATOM 1816 C C . PHE A 1 222 ? 17.267 10.108 -5.346 1.00 92.56 222 PHE A C 1
ATOM 1818 O O . PHE A 1 222 ? 17.781 8.994 -5.185 1.00 92.56 222 PHE A O 1
ATOM 1825 N N . SER A 1 223 ? 16.886 10.876 -4.332 1.00 92.50 223 SER A N 1
ATOM 1826 C CA . SER A 1 223 ? 16.962 10.494 -2.926 1.00 92.50 223 SER A CA 1
ATOM 1827 C C . SER A 1 223 ? 15.602 10.048 -2.396 1.00 92.50 223 SER A C 1
ATOM 1829 O O . SER A 1 223 ? 14.592 10.725 -2.541 1.00 92.50 223 SER A O 1
ATOM 1831 N N . GLN A 1 224 ? 15.586 8.927 -1.677 1.00 88.38 224 GLN A N 1
ATOM 1832 C CA . GLN A 1 224 ? 14.401 8.455 -0.953 1.00 88.38 224 GLN A CA 1
ATOM 1833 C C . GLN A 1 224 ? 14.025 9.329 0.256 1.00 88.38 224 GLN A C 1
ATOM 1835 O O . GLN A 1 224 ? 12.938 9.176 0.815 1.00 88.38 224 GLN A O 1
ATOM 1840 N N . TYR A 1 225 ? 14.925 10.207 0.694 1.00 89.19 225 TYR A N 1
ATOM 1841 C CA . TYR A 1 225 ? 14.716 11.093 1.839 1.00 89.19 225 TYR A CA 1
ATOM 1842 C C . TYR A 1 225 ? 14.314 12.509 1.417 1.00 89.19 225 TYR A C 1
ATOM 1844 O O . TYR A 1 225 ? 13.920 13.297 2.270 1.00 89.19 225 TYR A O 1
ATOM 1852 N N . ASP A 1 226 ? 14.403 12.822 0.124 1.00 93.19 226 ASP A N 1
ATOM 1853 C CA . ASP A 1 226 ? 14.062 14.131 -0.419 1.00 93.19 226 ASP A CA 1
ATOM 1854 C C . ASP A 1 226 ? 12.618 14.131 -0.950 1.00 93.19 226 ASP A C 1
ATOM 1856 O O . ASP A 1 226 ? 12.203 13.233 -1.689 1.00 93.19 226 ASP A O 1
ATOM 1860 N N . ALA A 1 227 ? 11.821 15.100 -0.500 1.00 92.94 227 ALA A N 1
ATOM 1861 C CA . ALA A 1 227 ? 10.404 15.181 -0.842 1.00 92.94 227 ALA A CA 1
ATOM 1862 C C . ALA A 1 227 ? 10.183 15.650 -2.289 1.00 92.94 227 ALA A C 1
ATOM 1864 O O . ALA A 1 227 ? 9.287 15.135 -2.960 1.00 92.94 227 ALA A O 1
ATOM 1865 N N . ASP A 1 228 ? 11.025 16.558 -2.788 1.00 95.00 228 ASP A N 1
ATOM 1866 C CA . ASP A 1 228 ? 10.924 17.090 -4.149 1.00 95.00 228 ASP A CA 1
ATOM 1867 C C . ASP A 1 228 ? 11.314 16.018 -5.177 1.00 95.00 228 ASP A C 1
ATOM 1869 O O . ASP A 1 228 ? 10.676 15.883 -6.227 1.00 95.00 228 ASP A O 1
ATOM 1873 N N . ASP A 1 229 ? 12.316 15.195 -4.862 1.00 95.25 229 ASP A N 1
ATOM 1874 C CA . ASP A 1 229 ? 12.673 14.019 -5.654 1.00 95.25 229 ASP A CA 1
ATOM 1875 C C . ASP A 1 229 ? 11.525 13.007 -5.688 1.00 95.25 229 ASP A C 1
ATOM 1877 O O . ASP A 1 229 ? 11.186 12.502 -6.761 1.00 95.25 229 ASP A O 1
ATOM 1881 N N . LYS A 1 230 ? 10.881 12.726 -4.548 1.00 95.00 230 LYS A N 1
ATOM 1882 C CA . LYS A 1 230 ? 9.715 11.829 -4.500 1.00 95.00 230 LYS A CA 1
ATOM 1883 C C . LYS A 1 230 ? 8.558 12.342 -5.344 1.00 95.00 230 LYS A C 1
ATOM 1885 O O . LYS A 1 230 ? 7.964 11.560 -6.085 1.00 95.00 230 LYS A O 1
ATOM 1890 N N . GLU A 1 231 ? 8.265 13.633 -5.275 1.00 95.75 231 GLU A N 1
ATOM 1891 C CA . GLU A 1 231 ? 7.196 14.236 -6.069 1.00 95.75 231 GLU A CA 1
ATOM 1892 C C . GLU A 1 231 ? 7.524 14.243 -7.567 1.00 95.75 231 GLU A C 1
ATOM 1894 O O . GLU A 1 231 ? 6.689 13.896 -8.408 1.00 95.75 231 GLU A O 1
ATOM 1899 N N . THR A 1 232 ? 8.786 14.518 -7.908 1.00 95.56 232 THR A N 1
ATOM 1900 C CA . THR A 1 232 ? 9.287 14.386 -9.281 1.00 95.56 232 THR A CA 1
ATOM 1901 C C . THR A 1 232 ? 9.092 12.962 -9.801 1.00 95.56 232 THR A C 1
ATOM 1903 O O . THR A 1 232 ? 8.649 12.777 -10.935 1.00 95.56 232 THR A O 1
ATOM 1906 N N . LEU A 1 233 ? 9.387 11.949 -8.982 1.00 95.56 233 LEU A N 1
ATOM 1907 C CA . LEU A 1 233 ? 9.202 10.545 -9.342 1.00 95.56 233 LEU A CA 1
ATOM 1908 C C . LEU A 1 233 ? 7.726 10.179 -9.517 1.00 95.56 233 LEU A C 1
ATOM 1910 O O . LEU A 1 233 ? 7.404 9.486 -10.481 1.00 95.56 233 LEU A O 1
ATOM 1914 N N . ARG A 1 234 ? 6.822 10.661 -8.653 1.00 96.12 234 ARG A N 1
ATOM 1915 C CA . ARG A 1 234 ? 5.372 10.451 -8.829 1.00 96.12 234 ARG A CA 1
ATOM 1916 C C . ARG A 1 234 ? 4.898 10.999 -10.163 1.00 96.12 234 ARG A C 1
ATOM 1918 O O . ARG A 1 234 ? 4.276 10.270 -10.929 1.00 96.12 234 ARG A O 1
ATOM 1925 N N . THR A 1 235 ? 5.264 12.242 -10.468 1.00 96.00 235 THR A N 1
ATOM 1926 C CA . THR A 1 235 ? 4.900 12.893 -11.732 1.00 96.00 235 THR A CA 1
ATOM 1927 C C . THR A 1 235 ? 5.486 12.146 -12.931 1.00 96.00 235 THR A C 1
ATOM 1929 O O . THR A 1 235 ? 4.794 11.902 -13.918 1.00 96.00 235 THR A O 1
ATOM 1932 N N . PHE A 1 236 ? 6.757 11.747 -12.847 1.00 94.81 236 PHE A N 1
ATOM 1933 C CA . PHE A 1 236 ? 7.435 11.000 -13.903 1.00 94.81 236 PHE A CA 1
ATOM 1934 C C . PHE A 1 236 ? 6.725 9.680 -14.222 1.00 94.81 236 PHE A C 1
ATOM 1936 O O . PHE A 1 236 ? 6.392 9.428 -15.382 1.00 94.81 236 PHE A O 1
ATOM 1943 N N . TRP A 1 237 ? 6.460 8.859 -13.203 1.00 95.88 237 TRP A N 1
ATOM 1944 C CA . TRP A 1 237 ? 5.788 7.574 -13.387 1.00 95.88 237 TRP A CA 1
ATOM 1945 C C . TRP A 1 237 ? 4.333 7.752 -13.825 1.00 95.88 237 TRP A C 1
ATOM 1947 O O . TRP A 1 237 ? 3.882 6.993 -14.678 1.00 95.88 237 TRP A O 1
ATOM 1957 N N . GLN A 1 238 ? 3.628 8.776 -13.333 1.00 95.94 238 GLN A N 1
ATOM 1958 C CA . GLN A 1 238 ? 2.270 9.104 -13.775 1.00 95.94 238 GLN A CA 1
ATOM 1959 C C . GLN A 1 238 ? 2.222 9.364 -15.287 1.00 95.94 238 GLN A C 1
ATOM 1961 O O . GLN A 1 238 ? 1.449 8.729 -16.002 1.00 95.94 238 GLN A O 1
ATOM 1966 N N . LEU A 1 239 ? 3.078 10.262 -15.785 1.00 95.12 239 LEU A N 1
ATOM 1967 C CA . LEU A 1 239 ? 3.124 10.623 -17.206 1.00 95.12 239 LEU A CA 1
ATOM 1968 C C . LEU A 1 239 ? 3.538 9.440 -18.086 1.00 95.12 239 LEU A C 1
ATOM 1970 O O . LEU A 1 239 ? 2.975 9.232 -19.162 1.00 95.12 239 LEU A O 1
ATOM 1974 N N . LEU A 1 240 ? 4.515 8.657 -17.626 1.00 94.75 240 LEU A N 1
ATOM 1975 C CA . LEU A 1 240 ? 4.977 7.473 -18.339 1.00 94.75 240 LEU A CA 1
ATOM 1976 C C . LEU A 1 240 ? 3.875 6.413 -18.444 1.00 94.75 240 LEU A C 1
ATOM 1978 O O . LEU A 1 240 ? 3.678 5.849 -19.518 1.00 94.75 240 LEU A O 1
ATOM 1982 N N . CYS A 1 241 ? 3.140 6.164 -17.361 1.00 96.25 241 CYS A N 1
ATOM 1983 C CA . CYS A 1 241 ? 2.038 5.205 -17.358 1.00 96.25 241 CYS A CA 1
ATOM 1984 C C . CYS A 1 241 ? 0.882 5.681 -18.242 1.00 96.25 241 CYS A C 1
ATOM 1986 O O . CYS A 1 241 ? 0.402 4.909 -19.063 1.00 96.25 241 CYS A O 1
ATOM 1988 N N . GLN A 1 242 ? 0.510 6.964 -18.171 1.00 94.56 242 GLN A N 1
ATOM 1989 C CA . GLN A 1 242 ? -0.524 7.549 -19.034 1.00 94.56 242 GLN A CA 1
ATOM 1990 C C . GLN A 1 242 ? -0.204 7.388 -20.523 1.00 94.56 242 GLN A C 1
ATOM 1992 O O . GLN A 1 242 ? -1.078 7.022 -21.304 1.00 94.56 242 GLN A O 1
ATOM 1997 N N . ARG A 1 243 ? 1.051 7.622 -20.925 1.00 94.44 243 ARG A N 1
ATOM 1998 C CA . ARG A 1 243 ? 1.485 7.463 -22.321 1.00 94.44 243 ARG A CA 1
ATOM 1999 C C . ARG A 1 243 ? 1.417 6.015 -22.815 1.00 94.44 243 ARG A C 1
ATOM 2001 O O . ARG A 1 243 ? 1.287 5.805 -24.016 1.00 94.44 243 ARG A O 1
ATOM 2008 N N . ASN A 1 244 ? 1.523 5.051 -21.906 1.00 95.50 244 ASN A N 1
ATOM 2009 C CA . ASN A 1 244 ? 1.554 3.623 -22.211 1.00 95.50 244 ASN A CA 1
ATOM 2010 C C . ASN A 1 244 ? 0.256 2.897 -21.820 1.00 95.50 244 ASN A C 1
ATOM 2012 O O . ASN A 1 244 ? 0.236 1.671 -21.824 1.00 95.50 244 ASN A O 1
ATOM 2016 N N . GLU A 1 245 ? -0.807 3.636 -21.478 1.00 95.94 245 GLU A N 1
ATOM 2017 C CA . GLU A 1 245 ? -2.103 3.082 -21.050 1.00 95.94 245 GLU A CA 1
ATOM 2018 C C . GLU A 1 245 ? -1.982 2.113 -19.853 1.00 95.94 245 GLU A C 1
ATOM 2020 O O . GLU A 1 245 ? -2.684 1.109 -19.754 1.00 95.94 245 GLU A O 1
ATOM 2025 N N . LEU A 1 246 ? -1.073 2.422 -18.923 1.00 97.25 246 LEU A N 1
ATOM 2026 C CA . LEU A 1 246 ? -0.828 1.656 -17.700 1.00 97.25 246 LEU A CA 1
ATOM 2027 C C . LEU A 1 246 ? -1.387 2.374 -16.467 1.00 97.25 246 LEU A C 1
ATOM 2029 O O . LEU A 1 246 ? -1.486 3.601 -16.429 1.00 97.25 246 LEU A O 1
ATOM 2033 N N . VAL A 1 247 ? -1.684 1.602 -15.420 1.00 97.38 247 VAL A N 1
ATOM 2034 C CA . VAL A 1 247 ? -2.130 2.116 -14.118 1.00 97.38 247 VAL A CA 1
ATOM 2035 C C . VAL A 1 247 ? -0.905 2.344 -13.214 1.00 97.38 247 VAL A C 1
ATOM 2037 O O . VAL A 1 247 ? -0.251 1.367 -12.835 1.00 97.38 247 VAL A O 1
ATOM 2040 N N . PRO A 1 248 ? -0.588 3.593 -12.815 1.00 97.00 248 PRO A N 1
ATOM 2041 C CA . PRO A 1 248 ? 0.636 3.917 -12.076 1.00 97.00 248 PRO A CA 1
ATOM 2042 C C . PRO A 1 248 ? 0.802 3.132 -10.778 1.00 97.00 248 PRO A C 1
ATOM 2044 O O . PRO A 1 248 ? 1.888 2.623 -10.499 1.00 97.00 248 PRO A O 1
ATOM 2047 N N . VAL A 1 249 ? -0.272 3.002 -9.994 1.00 96.81 249 VAL A N 1
ATOM 2048 C CA . VAL A 1 249 ? -0.210 2.286 -8.719 1.00 96.81 249 VAL A CA 1
ATOM 2049 C C . VAL A 1 249 ? 0.111 0.803 -8.902 1.00 96.81 249 VAL A C 1
ATOM 2051 O O . VAL A 1 249 ? 0.795 0.252 -8.060 1.00 96.81 249 VAL A O 1
ATOM 2054 N N . GLN A 1 250 ? -0.298 0.168 -10.006 1.00 96.50 250 GLN A N 1
ATOM 2055 C CA . GLN A 1 250 ? -0.045 -1.258 -10.266 1.00 96.50 250 GLN A CA 1
ATOM 2056 C C . GLN A 1 250 ? 1.365 -1.537 -10.805 1.00 96.50 250 GLN A C 1
ATOM 2058 O O . GLN A 1 250 ? 1.869 -2.654 -10.667 1.00 96.50 250 GLN A O 1
ATOM 2063 N N . VAL A 1 251 ? 2.001 -0.532 -11.416 1.00 97.00 251 VAL A N 1
ATOM 2064 C CA . VAL A 1 251 ? 3.383 -0.613 -11.910 1.00 97.00 251 VAL A CA 1
ATOM 2065 C C . VAL A 1 251 ? 4.388 -0.754 -10.759 1.00 97.00 251 VAL A C 1
ATOM 2067 O O . VAL A 1 251 ? 5.497 -1.247 -10.971 1.00 97.00 251 VAL A O 1
ATOM 2070 N N . ASP A 1 252 ? 4.010 -0.400 -9.524 1.00 95.94 252 ASP A N 1
ATOM 2071 C CA . ASP A 1 252 ? 4.870 -0.579 -8.350 1.00 95.94 252 ASP A CA 1
ATOM 2072 C C . ASP A 1 252 ? 5.346 -2.030 -8.188 1.00 95.94 252 ASP A C 1
ATOM 2074 O O . ASP A 1 252 ? 6.522 -2.257 -7.909 1.00 95.94 252 ASP A O 1
ATOM 2078 N N . LYS A 1 253 ? 4.471 -3.008 -8.437 1.00 96.81 253 LYS A N 1
ATOM 2079 C CA . LYS A 1 253 ? 4.678 -4.423 -8.126 1.00 96.81 253 LYS A CA 1
ATOM 2080 C C . LYS A 1 253 ? 5.888 -5.013 -8.850 1.00 96.81 253 LYS A C 1
ATOM 2082 O O . LYS A 1 253 ? 6.812 -5.483 -8.171 1.00 96.81 253 LYS A O 1
ATOM 2087 N N . PRO A 1 254 ? 5.956 -4.987 -10.197 1.00 97.88 254 PRO A N 1
ATOM 2088 C CA . PRO A 1 254 ? 7.118 -5.521 -10.892 1.00 97.88 254 PRO A CA 1
ATOM 2089 C C . PRO A 1 254 ? 8.389 -4.722 -10.607 1.00 97.88 254 PRO A C 1
ATOM 2091 O O . PRO A 1 254 ? 9.455 -5.322 -10.456 1.00 97.88 254 PRO A O 1
ATOM 2094 N N . LEU A 1 255 ? 8.306 -3.392 -10.485 1.00 97.50 255 LEU A N 1
ATOM 2095 C CA . LEU A 1 255 ? 9.477 -2.562 -10.182 1.00 97.50 255 LEU A CA 1
ATOM 2096 C C . LEU A 1 255 ? 10.048 -2.875 -8.798 1.00 97.50 255 LEU A C 1
ATOM 2098 O O . LEU A 1 255 ? 11.268 -2.945 -8.628 1.00 97.50 255 LEU A O 1
ATOM 2102 N N . TRP A 1 256 ? 9.178 -3.118 -7.821 1.00 96.56 256 TRP A N 1
ATOM 2103 C CA . TRP A 1 256 ? 9.560 -3.486 -6.468 1.00 96.56 256 TRP A CA 1
ATOM 2104 C C . TRP A 1 256 ? 10.321 -4.814 -6.446 1.00 96.56 256 TRP A C 1
ATOM 2106 O O . TRP A 1 256 ? 11.417 -4.885 -5.874 1.00 96.56 256 TRP A O 1
ATOM 2116 N N . LEU A 1 257 ? 9.794 -5.839 -7.130 1.00 97.50 257 LEU A N 1
ATOM 2117 C CA . LEU A 1 257 ? 10.431 -7.157 -7.246 1.00 97.50 257 LEU A CA 1
ATOM 2118 C C . LEU A 1 257 ? 11.780 -7.073 -7.963 1.00 97.50 257 LEU A C 1
ATOM 2120 O O . LEU A 1 257 ? 12.774 -7.604 -7.462 1.00 97.50 257 LEU A O 1
ATOM 2124 N N . LEU A 1 258 ? 11.844 -6.363 -9.091 1.00 97.81 258 LEU A N 1
ATOM 2125 C CA . LEU A 1 258 ? 13.091 -6.164 -9.831 1.00 97.81 258 LEU A CA 1
ATOM 2126 C C . LEU A 1 258 ? 14.144 -5.453 -8.984 1.00 97.81 258 LEU A C 1
ATOM 2128 O O . LEU A 1 258 ? 15.309 -5.851 -8.991 1.00 97.81 258 LEU A O 1
ATOM 2132 N N . ASN A 1 259 ? 13.751 -4.425 -8.230 1.00 96.44 259 ASN A N 1
ATOM 2133 C CA . ASN A 1 259 ? 14.677 -3.707 -7.365 1.00 96.44 259 ASN A CA 1
ATOM 2134 C C . ASN A 1 259 ? 15.190 -4.582 -6.219 1.00 96.44 259 ASN A C 1
ATOM 2136 O O . ASN A 1 259 ? 16.376 -4.510 -5.881 1.00 96.44 259 ASN A O 1
ATOM 2140 N N . LYS A 1 260 ? 14.295 -5.375 -5.618 1.00 95.06 260 LYS A N 1
ATOM 2141 C CA . LYS A 1 260 ? 14.604 -6.265 -4.498 1.00 95.06 260 LYS A CA 1
ATOM 2142 C C . LYS A 1 260 ? 15.598 -7.349 -4.897 1.00 95.06 260 LYS A C 1
ATOM 2144 O O . LYS A 1 260 ? 16.601 -7.525 -4.216 1.00 95.06 260 LYS A O 1
ATOM 2149 N N . TYR A 1 261 ? 15.338 -8.027 -6.008 1.00 96.31 261 TYR A N 1
ATOM 2150 C CA . TYR A 1 261 ? 16.161 -9.126 -6.515 1.00 96.31 261 TYR A CA 1
ATOM 2151 C C . TYR A 1 261 ? 17.061 -8.658 -7.658 1.00 96.31 261 TYR A C 1
ATOM 2153 O O . TYR A 1 261 ? 17.290 -9.373 -8.630 1.00 96.31 261 TYR A O 1
ATOM 2161 N N . TRP A 1 262 ? 17.564 -7.426 -7.567 1.00 96.44 262 TRP A N 1
ATOM 2162 C CA . TRP A 1 262 ? 18.335 -6.823 -8.649 1.00 96.44 262 TRP A CA 1
ATOM 2163 C C . TRP A 1 262 ? 19.594 -7.628 -8.979 1.00 96.44 262 TRP A C 1
ATOM 2165 O O . TRP A 1 262 ? 19.824 -7.963 -10.141 1.00 96.44 262 TRP A O 1
ATOM 2175 N N . GLU A 1 263 ? 20.371 -7.986 -7.956 1.00 96.12 263 GLU A N 1
ATOM 2176 C CA . GLU A 1 263 ? 21.555 -8.842 -8.112 1.00 96.12 263 GLU A CA 1
ATOM 2177 C C . GLU A 1 263 ? 21.184 -10.327 -8.280 1.00 96.12 263 GLU A C 1
ATOM 2179 O O . GLU A 1 263 ? 21.957 -11.097 -8.845 1.00 96.12 263 GLU A O 1
ATOM 2184 N N . ASP A 1 264 ? 19.956 -10.697 -7.912 1.00 94.88 264 ASP A N 1
ATOM 2185 C CA . ASP A 1 264 ? 19.412 -12.055 -7.989 1.00 94.88 264 ASP A CA 1
ATOM 2186 C C . ASP A 1 264 ? 18.511 -12.235 -9.227 1.00 94.88 264 ASP A C 1
ATOM 2188 O O . ASP A 1 264 ? 17.426 -12.810 -9.179 1.00 94.88 264 ASP A O 1
ATOM 2192 N N . GLY A 1 265 ? 18.963 -11.718 -10.372 1.00 96.25 265 GLY A N 1
ATOM 2193 C CA . GLY A 1 265 ? 18.335 -11.943 -11.680 1.00 96.25 265 GLY A CA 1
ATOM 2194 C C . GLY A 1 265 ? 17.560 -10.758 -12.257 1.00 96.25 265 GLY A C 1
ATOM 2195 O O . GLY A 1 265 ? 17.450 -10.672 -13.482 1.00 96.25 265 GLY A O 1
ATOM 2196 N N . GLY A 1 266 ? 17.123 -9.793 -11.444 1.00 97.19 266 GLY A N 1
ATOM 2197 C CA . GLY A 1 266 ? 16.400 -8.606 -11.923 1.00 97.19 266 GLY A CA 1
ATOM 2198 C C . GLY A 1 266 ? 17.214 -7.786 -12.932 1.00 97.19 266 GLY A C 1
ATOM 2199 O O . GLY A 1 266 ? 16.709 -7.394 -13.986 1.00 97.19 266 GLY A O 1
ATOM 2200 N N . ARG A 1 267 ? 18.519 -7.614 -12.682 1.00 96.69 267 ARG A N 1
ATOM 2201 C CA . ARG A 1 267 ? 19.447 -6.945 -13.607 1.00 96.69 267 ARG A CA 1
ATOM 2202 C C . ARG A 1 267 ? 19.579 -7.680 -14.936 1.00 96.69 267 ARG A C 1
ATOM 2204 O O . ARG A 1 267 ? 19.620 -7.043 -15.987 1.00 96.69 267 ARG A O 1
ATOM 2211 N N . VAL A 1 268 ? 19.693 -9.007 -14.885 1.00 97.12 268 VAL A N 1
ATOM 2212 C CA . VAL A 1 268 ? 19.850 -9.856 -16.076 1.00 97.12 268 VAL A CA 1
ATOM 2213 C C . VAL A 1 268 ? 18.591 -9.784 -16.931 1.00 97.12 268 VAL A C 1
ATOM 2215 O O . VAL A 1 268 ? 18.688 -9.610 -18.143 1.00 97.12 268 VAL A O 1
ATOM 2218 N N . TYR A 1 269 ? 17.425 -9.850 -16.292 1.00 97.81 269 TYR A N 1
ATOM 2219 C CA . TYR A 1 269 ? 16.130 -9.717 -16.943 1.00 97.81 269 TYR A CA 1
ATOM 2220 C C . TYR A 1 269 ? 15.988 -8.370 -17.670 1.00 97.81 269 TYR A C 1
ATOM 2222 O O . TYR A 1 269 ? 15.762 -8.351 -18.880 1.00 97.81 269 TYR A O 1
ATOM 2230 N N . VAL A 1 270 ? 16.226 -7.244 -16.983 1.00 96.69 270 VAL A N 1
ATOM 2231 C CA . VAL A 1 270 ? 16.124 -5.908 -17.603 1.00 96.69 270 VAL A CA 1
ATOM 2232 C C . VAL A 1 270 ? 17.129 -5.741 -18.747 1.00 96.69 270 VAL A C 1
ATOM 2234 O O . VAL A 1 270 ? 16.777 -5.238 -19.814 1.00 96.69 270 VAL A O 1
ATOM 2237 N N . ALA A 1 271 ? 18.372 -6.199 -18.568 1.00 95.50 271 ALA A N 1
ATOM 2238 C CA . ALA A 1 271 ? 19.393 -6.128 -19.613 1.00 95.50 271 ALA A CA 1
ATOM 2239 C C . ALA A 1 271 ? 19.027 -6.963 -20.851 1.00 95.50 271 ALA A C 1
ATOM 2241 O O . ALA A 1 271 ? 19.276 -6.524 -21.975 1.00 95.50 271 ALA A O 1
ATOM 2242 N N . LYS A 1 272 ? 18.420 -8.142 -20.658 1.00 96.44 272 LYS A N 1
ATOM 2243 C CA . LYS A 1 272 ? 17.913 -8.983 -21.749 1.00 96.44 272 LYS A CA 1
ATOM 2244 C C . LYS A 1 272 ? 16.820 -8.252 -22.532 1.00 96.44 272 LYS A C 1
ATOM 2246 O O . LYS A 1 272 ? 16.971 -8.111 -23.741 1.00 96.44 272 LYS A O 1
ATOM 2251 N N . LYS A 1 273 ? 15.785 -7.732 -21.857 1.00 95.94 273 LYS A N 1
ATOM 2252 C CA . LYS A 1 273 ? 14.673 -7.013 -22.508 1.00 95.94 273 LYS A CA 1
ATOM 2253 C C . LYS A 1 273 ? 15.165 -5.804 -23.305 1.00 95.94 273 LYS A C 1
ATOM 2255 O O . LYS A 1 273 ? 14.873 -5.691 -24.490 1.00 95.94 273 LYS A O 1
ATOM 2260 N N . LEU A 1 274 ? 16.025 -4.970 -22.715 1.00 94.38 274 LEU A N 1
ATOM 2261 C CA . LEU A 1 274 ? 16.649 -3.849 -23.434 1.00 94.38 274 LEU A CA 1
ATOM 2262 C C . LEU A 1 274 ? 17.483 -4.313 -24.637 1.00 94.38 274 LEU A C 1
ATOM 2264 O O . LEU A 1 274 ? 17.433 -3.705 -25.704 1.00 94.38 274 LEU A O 1
ATOM 2268 N N . GLY A 1 275 ? 18.244 -5.398 -24.487 1.00 94.31 275 GLY A N 1
ATOM 2269 C CA . GLY A 1 275 ? 19.030 -5.972 -25.575 1.00 94.31 275 GLY A CA 1
ATOM 2270 C C . GLY A 1 275 ? 18.177 -6.492 -26.732 1.00 94.31 275 GLY A C 1
ATOM 2271 O O . GLY A 1 275 ? 18.615 -6.418 -27.878 1.00 94.31 275 GLY A O 1
ATOM 2272 N N . ASP A 1 276 ? 16.982 -7.005 -26.454 1.00 93.44 276 ASP A N 1
ATOM 2273 C CA . ASP A 1 276 ? 16.047 -7.473 -27.476 1.00 93.44 276 ASP A CA 1
ATOM 2274 C C . ASP A 1 276 ? 15.305 -6.307 -28.140 1.00 93.44 276 ASP A C 1
ATOM 2276 O O . ASP A 1 276 ? 15.176 -6.305 -29.364 1.00 93.44 276 ASP A O 1
ATOM 2280 N N . LEU A 1 277 ? 14.938 -5.270 -27.380 1.00 91.81 277 LEU A N 1
ATOM 2281 C CA . LEU A 1 277 ? 14.379 -4.023 -27.914 1.00 91.81 277 LEU A CA 1
ATOM 2282 C C . LEU A 1 277 ? 15.325 -3.343 -28.909 1.00 91.81 277 LEU A C 1
ATOM 2284 O O . LEU A 1 277 ? 14.902 -2.969 -29.995 1.00 91.81 277 LEU A O 1
ATOM 2288 N N . ARG A 1 278 ? 16.620 -3.259 -28.591 1.00 92.00 278 ARG A N 1
ATOM 2289 C CA . ARG A 1 278 ? 17.641 -2.621 -29.449 1.00 92.00 278 ARG A CA 1
ATOM 2290 C C . ARG A 1 278 ? 17.937 -3.370 -30.751 1.00 92.00 278 ARG A C 1
ATOM 2292 O O . ARG A 1 278 ? 18.639 -2.839 -31.609 1.00 92.00 278 ARG A O 1
ATOM 2299 N N . LYS A 1 279 ? 17.492 -4.623 -30.875 1.00 91.06 279 LYS A N 1
ATOM 2300 C CA . LYS A 1 279 ? 17.645 -5.429 -32.099 1.00 91.06 279 LYS A CA 1
ATOM 2301 C C . LYS A 1 279 ? 16.446 -5.305 -33.042 1.00 91.06 279 LYS A C 1
ATOM 2303 O O . LYS A 1 279 ? 16.554 -5.796 -34.166 1.00 91.06 279 LYS A O 1
ATOM 2308 N N . ARG A 1 280 ? 15.322 -4.759 -32.570 1.00 85.12 280 ARG A N 1
ATOM 2309 C CA . ARG A 1 280 ? 14.128 -4.496 -33.384 1.00 85.12 280 ARG A CA 1
ATOM 2310 C C . ARG A 1 280 ? 14.344 -3.245 -34.231 1.00 85.12 280 ARG A C 1
ATOM 2312 O O . ARG A 1 280 ? 13.857 -3.262 -35.382 1.00 85.12 280 ARG A O 1
#